Protein AF-A0A2N4TXX7-F1 (afdb_monomer)

Mean predicted aligned error: 4.97 Å

Sequence (200 aa):
MTNAKRTVKAETIQANIVKALQARIDAAPNANQADNLTRERQCFEGSSALAMIEKCKALEVDFQALARKFEIADKSNADFVAVYALQKIRKALFALALNSRASFDKYSNSIIQNLCDLQDLNTKHTRMSICNAIEFDELEQVRTIKRYHNCSESTASTQSSSTRMMLNYLNICAVAKGRKNDVMTFADTLAAKQVQTMFA

Solvent-accessible surface area (backbone atoms only — not comparable to full-atom values): 10498 Å² total; per-residue (Å²): 134,60,71,70,68,51,51,59,56,27,52,54,52,39,51,46,38,39,50,18,30,47,56,22,34,76,58,38,94,44,67,75,56,25,52,54,41,47,56,53,32,55,57,46,71,37,74,69,32,43,57,25,47,54,46,31,47,78,32,68,47,61,60,68,62,48,20,60,29,48,32,48,63,54,80,86,44,92,63,40,58,55,69,68,20,47,56,46,37,54,32,41,44,47,13,62,42,66,73,34,58,84,47,34,55,68,64,50,44,18,35,50,45,39,33,65,77,60,56,48,39,35,63,64,52,39,26,38,14,27,14,78,88,54,76,76,52,78,74,45,58,74,54,75,74,55,66,75,37,76,48,54,69,72,55,18,52,55,51,34,53,25,41,51,50,26,34,42,77,56,47,24,27,43,69,48,82,91,47,93,57,53,36,35,30,71,31,101,34,61,42,18,54,51,52,48,63,62,70,109

Secondary structure (DSSP, 8-state):
--HHHHHHHHHHHHHHHHHHHHHHHHT-SSHHHHHHHHHHHHHHHSHHHHHHHHHHHHTT--HHHHHHHHH---TTSTT---HHHHHHHHHHHHHHHHT-GGGS-HHHHHHHHHHHHHSEE-HHHHHHTT-TTSPPPHHHHHTT---S----HHHHHHHHHHHHHHHHHTTSEEE-TTSTT--EEE-SSHHHHHHHHHH-

Radius of gyration: 17.31 Å; Cα contacts (8 Å, |Δi|>4): 286; chains: 1; bounding box: 42×37×46 Å

Structure (mmCIF, N/CA/C/O backbone):
data_AF-A0A2N4TXX7-F1
#
_entry.id   AF-A0A2N4TXX7-F1
#
loop_
_atom_site.group_PDB
_atom_site.id
_atom_site.type_symbol
_atom_site.label_atom_id
_atom_site.label_alt_id
_atom_site.label_comp_id
_atom_site.label_asym_id
_atom_site.label_entity_id
_atom_site.label_seq_id
_atom_site.pdbx_PDB_ins_code
_atom_site.Cartn_x
_atom_site.Cartn_y
_atom_site.Cartn_z
_atom_site.occupancy
_atom_site.B_iso_or_equiv
_atom_site.auth_seq_id
_atom_site.auth_comp_id
_atom_site.auth_asym_id
_atom_site.auth_atom_id
_atom_site.pdbx_PDB_model_num
ATOM 1 N N . MET A 1 1 ? -23.702 -6.234 18.176 1.00 51.84 1 MET A N 1
ATOM 2 C CA . MET A 1 1 ? -22.730 -5.258 18.734 1.00 51.84 1 MET A CA 1
ATOM 3 C C . MET A 1 1 ? -23.224 -3.854 18.417 1.00 51.84 1 MET A C 1
ATOM 5 O O . MET A 1 1 ? -23.510 -3.599 17.258 1.00 51.84 1 MET A O 1
ATOM 9 N N . THR A 1 2 ? -23.372 -2.983 19.417 1.00 55.75 2 THR A N 1
ATOM 10 C CA . THR A 1 2 ? -23.877 -1.605 19.262 1.00 55.75 2 THR A CA 1
ATOM 11 C C . THR A 1 2 ? -22.883 -0.701 18.523 1.00 55.75 2 THR A C 1
ATOM 13 O O . THR A 1 2 ? -21.673 -0.913 18.619 1.00 55.75 2 THR A O 1
ATOM 16 N N . ASN A 1 3 ? -23.391 0.313 17.809 1.00 62.44 3 ASN A N 1
ATOM 17 C CA . ASN A 1 3 ? -22.594 1.236 16.986 1.00 62.44 3 ASN A CA 1
ATOM 18 C C . ASN A 1 3 ? -21.475 1.918 17.803 1.00 62.44 3 ASN A C 1
ATOM 20 O O . ASN A 1 3 ? -20.315 1.895 17.409 1.00 62.44 3 ASN A O 1
ATOM 24 N N . ALA A 1 4 ? -21.785 2.343 19.034 1.00 61.28 4 ALA A N 1
ATOM 25 C CA . ALA A 1 4 ? -20.823 2.948 19.960 1.00 61.28 4 ALA A CA 1
ATOM 26 C C . ALA A 1 4 ? -19.605 2.053 20.283 1.00 61.28 4 ALA A C 1
ATOM 28 O O . ALA A 1 4 ? -18.480 2.535 20.357 1.00 61.28 4 ALA A O 1
ATOM 29 N N . LYS A 1 5 ? -19.784 0.728 20.422 1.00 63.31 5 LYS A N 1
ATOM 30 C CA . LYS A 1 5 ? -18.662 -0.195 20.692 1.00 63.31 5 LYS A CA 1
ATOM 31 C C . LYS A 1 5 ? -17.757 -0.405 19.471 1.00 63.31 5 LYS A C 1
ATOM 33 O O . LYS A 1 5 ? -16.613 -0.825 19.643 1.00 63.31 5 LYS A O 1
ATOM 38 N N . ARG A 1 6 ? -18.257 -0.179 18.248 1.00 64.88 6 ARG A N 1
ATOM 39 C CA . ARG A 1 6 ? -17.448 -0.248 17.018 1.00 64.88 6 ARG A CA 1
ATOM 40 C C . ARG A 1 6 ? -16.569 0.993 16.884 1.00 64.88 6 ARG A C 1
ATOM 42 O O . ARG A 1 6 ? -15.363 0.827 16.706 1.00 64.88 6 ARG A O 1
ATOM 49 N N . THR A 1 7 ? -17.146 2.169 17.117 1.00 68.31 7 THR A N 1
ATOM 50 C CA . THR A 1 7 ? -16.456 3.465 17.061 1.00 68.31 7 THR A CA 1
ATOM 51 C C . THR A 1 7 ? -15.304 3.549 18.066 1.00 68.31 7 THR A C 1
ATOM 53 O O . THR A 1 7 ? -14.171 3.790 17.660 1.00 68.31 7 THR A O 1
ATOM 56 N N . VAL A 1 8 ? -15.522 3.162 19.332 1.00 70.81 8 VAL A N 1
ATOM 57 C CA . VAL A 1 8 ? -14.461 3.141 20.369 1.00 70.81 8 VAL A CA 1
ATOM 58 C C . VAL A 1 8 ? -13.263 2.262 19.968 1.00 70.81 8 VAL A C 1
ATOM 60 O O . VAL A 1 8 ? -12.103 2.575 20.246 1.00 70.81 8 VAL A O 1
ATOM 63 N N . LYS A 1 9 ? -13.509 1.150 19.259 1.00 84.88 9 LYS A N 1
ATOM 64 C CA . LYS A 1 9 ? -12.431 0.281 18.759 1.00 84.88 9 LYS A CA 1
ATOM 65 C C . LYS A 1 9 ? -11.686 0.878 17.562 1.00 84.88 9 LYS A C 1
ATOM 67 O O . LYS A 1 9 ? -10.539 0.494 17.345 1.00 84.88 9 LYS A O 1
ATOM 72 N N . ALA A 1 10 ? -12.324 1.712 16.744 1.00 89.81 10 ALA A N 1
ATOM 73 C CA . ALA A 1 10 ? -11.676 2.389 15.622 1.00 89.81 10 ALA A CA 1
ATOM 74 C C . ALA A 1 10 ? -10.820 3.563 16.111 1.00 89.81 10 ALA A C 1
ATOM 76 O O . ALA A 1 10 ? -9.669 3.669 15.702 1.00 89.81 10 ALA A O 1
ATOM 77 N N . GLU A 1 11 ? -11.328 4.344 17.065 1.00 93.94 11 GLU A N 1
ATOM 78 C CA . GLU A 1 11 ? -10.599 5.426 17.742 1.00 93.94 11 GLU A CA 1
ATOM 79 C C . GLU A 1 11 ? -9.333 4.913 18.431 1.00 93.94 11 GLU A C 1
ATOM 81 O O . GL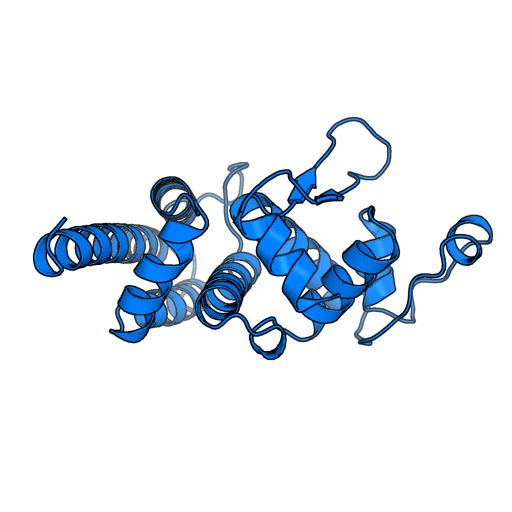U A 1 11 ? -8.258 5.478 18.261 1.00 93.94 11 GLU A O 1
ATOM 86 N N . THR A 1 12 ? -9.420 3.774 19.129 1.00 95.31 12 THR A N 1
ATOM 87 C CA . THR A 1 12 ? -8.241 3.149 19.757 1.00 95.31 12 THR A CA 1
ATOM 88 C C . THR A 1 12 ? -7.176 2.768 18.719 1.00 95.31 12 THR A C 1
ATOM 90 O O . THR A 1 12 ? -5.983 2.971 18.930 1.00 95.31 12 THR A O 1
ATOM 93 N N . ILE A 1 13 ? -7.589 2.216 17.573 1.00 96.06 13 ILE A N 1
ATOM 94 C CA . ILE A 1 13 ? -6.663 1.854 16.490 1.00 96.06 13 ILE A CA 1
ATOM 95 C C . ILE A 1 13 ? -6.040 3.104 15.868 1.00 96.06 13 ILE A C 1
ATOM 97 O O . ILE A 1 13 ? -4.832 3.135 15.641 1.00 96.06 13 ILE A O 1
ATOM 101 N N . GLN A 1 14 ? -6.853 4.127 15.614 1.00 97.19 14 GLN A N 1
ATOM 102 C CA . GLN A 1 14 ? -6.399 5.406 15.088 1.00 97.19 14 GLN A CA 1
ATOM 103 C C . GLN A 1 14 ? -5.343 6.023 16.010 1.00 97.19 14 GLN A C 1
ATOM 105 O O . GLN A 1 14 ? -4.254 6.354 15.548 1.00 97.19 14 GLN A O 1
ATOM 110 N N . ALA A 1 15 ? -5.621 6.086 17.314 1.00 97.25 15 ALA A N 1
ATOM 111 C CA . ALA A 1 15 ? -4.697 6.605 18.316 1.00 97.25 15 ALA A CA 1
ATOM 112 C C . ALA A 1 15 ? -3.361 5.843 18.326 1.00 97.25 15 ALA A C 1
ATOM 114 O O . ALA A 1 15 ? -2.304 6.468 18.388 1.00 97.25 15 ALA A O 1
ATOM 115 N N . ASN A 1 16 ? -3.383 4.511 18.189 1.00 97.75 16 ASN A N 1
ATOM 116 C CA . ASN A 1 16 ? -2.157 3.709 18.107 1.00 97.75 16 ASN A CA 1
ATOM 117 C C . ASN A 1 16 ? -1.326 4.039 16.859 1.00 97.75 16 ASN A C 1
ATOM 119 O O . ASN A 1 16 ? -0.107 4.164 16.955 1.00 97.75 16 ASN A O 1
ATOM 123 N N . ILE A 1 17 ? -1.966 4.201 15.697 1.00 98.12 17 ILE A N 1
ATOM 124 C CA . ILE A 1 17 ? -1.281 4.577 14.449 1.00 98.12 17 ILE A CA 1
ATOM 125 C C . ILE A 1 17 ? -0.680 5.979 14.571 1.00 98.12 17 ILE A C 1
ATOM 127 O O . ILE A 1 17 ? 0.481 6.184 14.224 1.00 98.12 17 ILE A O 1
ATOM 131 N N . VAL A 1 18 ? -1.451 6.935 15.090 1.00 98.31 18 VAL A N 1
ATOM 132 C CA . VAL A 1 18 ? -1.005 8.319 15.290 1.00 98.31 18 VAL A CA 1
ATOM 133 C C . VAL A 1 18 ? 0.181 8.370 16.251 1.00 98.31 18 VAL A C 1
ATOM 135 O O . VAL A 1 18 ? 1.179 9.022 15.946 1.00 98.31 18 VAL A O 1
ATOM 138 N N . LYS A 1 19 ? 0.122 7.623 17.360 1.00 98.44 19 LYS A N 1
ATOM 139 C CA . LYS A 1 19 ? 1.223 7.503 18.322 1.00 98.44 19 LYS A CA 1
ATOM 140 C C . LYS A 1 19 ? 2.478 6.896 17.691 1.00 98.44 19 LYS A C 1
ATOM 142 O O . LYS A 1 19 ? 3.562 7.440 17.876 1.00 98.44 19 LYS A O 1
ATOM 147 N N . ALA A 1 20 ? 2.338 5.811 16.930 1.00 98.44 20 ALA A N 1
ATOM 148 C CA . ALA A 1 20 ? 3.457 5.176 16.233 1.00 98.44 20 ALA A CA 1
ATOM 149 C C . ALA A 1 20 ? 4.134 6.134 15.240 1.00 98.44 20 ALA A C 1
ATOM 151 O O . ALA A 1 20 ? 5.358 6.249 15.207 1.00 98.44 20 ALA A O 1
ATOM 152 N N . LEU A 1 21 ? 3.337 6.870 14.458 1.00 98.38 21 LEU A N 1
ATOM 153 C CA . LEU A 1 21 ? 3.856 7.874 13.532 1.00 98.38 21 LEU A CA 1
ATOM 154 C C . LEU A 1 21 ? 4.536 9.029 14.269 1.00 98.38 21 LEU A C 1
ATOM 156 O O . LEU A 1 21 ? 5.574 9.487 13.803 1.00 98.38 21 LEU A O 1
ATOM 160 N N . GLN A 1 22 ? 4.002 9.469 15.413 1.00 98.50 22 GLN A N 1
ATOM 161 C CA . GLN A 1 22 ? 4.637 10.501 16.234 1.00 98.50 22 GLN A CA 1
ATOM 162 C C . GLN A 1 22 ? 6.006 10.051 16.751 1.00 98.50 22 GLN A C 1
ATOM 164 O O . GLN A 1 22 ? 6.982 10.760 16.537 1.00 98.50 22 GLN A O 1
ATOM 169 N N . ALA A 1 23 ? 6.110 8.845 17.313 1.00 98.25 23 ALA A N 1
ATOM 170 C CA . ALA A 1 23 ? 7.393 8.299 17.761 1.00 98.25 23 ALA A CA 1
ATOM 171 C C . ALA A 1 23 ? 8.430 8.254 16.622 1.00 98.25 23 ALA A C 1
ATOM 173 O O . ALA A 1 23 ? 9.606 8.564 16.813 1.00 98.25 23 ALA A O 1
ATOM 174 N N . ARG A 1 24 ? 7.988 7.934 15.399 1.00 97.62 24 ARG A N 1
ATOM 175 C CA . ARG A 1 24 ? 8.861 7.939 14.224 1.00 97.62 24 ARG A CA 1
ATOM 176 C C . ARG A 1 24 ? 9.221 9.341 13.720 1.00 97.62 24 ARG A C 1
ATOM 178 O O . ARG A 1 24 ? 10.306 9.511 13.168 1.00 97.62 24 ARG A O 1
ATOM 185 N N . ILE A 1 25 ? 8.335 10.326 13.881 1.00 98.25 25 ILE A N 1
ATOM 186 C CA . ILE A 1 25 ? 8.624 11.745 13.616 1.00 98.25 25 ILE A CA 1
ATOM 187 C C . ILE A 1 25 ? 9.703 12.237 14.581 1.00 98.25 25 ILE A C 1
ATOM 189 O O . ILE A 1 25 ? 10.674 12.841 14.134 1.00 98.25 25 ILE A O 1
ATOM 193 N N . ASP A 1 26 ? 9.569 11.923 15.870 1.00 97.81 26 ASP A N 1
ATOM 194 C CA . ASP A 1 26 ? 10.516 12.335 16.913 1.00 97.81 26 ASP A CA 1
ATOM 195 C C . ASP A 1 26 ? 11.916 11.741 16.676 1.00 97.81 26 ASP A C 1
ATOM 197 O O . ASP A 1 26 ? 12.930 12.377 16.956 1.00 97.81 26 ASP A O 1
ATOM 201 N N . ALA A 1 27 ? 11.978 10.540 16.093 1.00 97.19 27 ALA A N 1
ATOM 202 C CA . ALA A 1 27 ? 13.214 9.859 15.709 1.00 97.19 27 ALA A CA 1
ATOM 203 C C . ALA A 1 27 ? 13.701 10.181 14.277 1.00 97.19 27 ALA A C 1
ATOM 205 O O . ALA A 1 27 ? 14.633 9.537 13.782 1.00 97.19 27 ALA A O 1
ATOM 206 N N . ALA A 1 28 ? 13.074 11.123 13.563 1.00 95.81 28 ALA A N 1
ATOM 207 C CA . ALA A 1 28 ? 13.409 11.390 12.169 1.00 95.81 28 ALA A CA 1
ATOM 208 C C . ALA A 1 28 ? 14.815 12.015 12.024 1.00 95.81 28 ALA A C 1
ATOM 210 O O . ALA A 1 28 ? 15.139 12.994 12.693 1.00 95.81 28 ALA A O 1
ATOM 211 N N . PRO A 1 29 ? 15.650 11.537 11.082 1.00 93.38 29 PRO A N 1
ATOM 212 C CA . PRO A 1 29 ? 17.037 11.992 10.946 1.00 93.38 29 PRO A CA 1
ATOM 213 C C . PRO A 1 29 ? 17.182 13.382 10.305 1.00 93.38 29 PRO A C 1
ATOM 215 O O . PRO A 1 29 ? 18.290 13.903 10.222 1.00 93.38 29 PRO A O 1
ATOM 218 N N . ASN A 1 30 ? 16.107 13.951 9.751 1.00 94.62 30 ASN A N 1
ATOM 219 C CA . ASN A 1 30 ? 16.091 15.295 9.170 1.00 94.62 30 ASN A CA 1
ATOM 220 C C . ASN A 1 30 ? 14.661 15.835 9.032 1.00 94.62 30 ASN A C 1
ATOM 222 O O . ASN A 1 30 ? 13.698 15.065 8.972 1.00 94.62 30 ASN A O 1
ATOM 226 N N . ALA A 1 31 ? 14.554 17.160 8.891 1.00 95.25 31 ALA A N 1
ATOM 227 C CA . ALA A 1 31 ? 13.287 17.879 8.751 1.00 95.25 31 ALA A CA 1
ATOM 228 C C . ALA A 1 31 ? 12.435 17.363 7.581 1.00 95.25 31 ALA A C 1
ATOM 230 O O . ALA A 1 31 ? 11.249 17.115 7.747 1.00 95.25 31 ALA A O 1
ATOM 231 N N . ASN A 1 32 ? 13.041 17.072 6.424 1.00 94.12 32 ASN A N 1
ATOM 232 C CA . ASN A 1 32 ? 12.296 16.564 5.267 1.00 94.12 32 ASN A CA 1
ATOM 233 C C . ASN A 1 32 ? 11.584 15.230 5.555 1.00 94.12 32 ASN A C 1
ATOM 235 O O . ASN A 1 32 ? 10.480 14.991 5.060 1.00 94.12 32 ASN A O 1
ATOM 239 N N . GLN A 1 33 ? 12.206 14.329 6.320 1.00 93.12 33 GLN A N 1
ATOM 240 C CA . GLN A 1 33 ? 11.552 13.088 6.742 1.00 93.12 33 GLN A CA 1
ATOM 241 C C . GLN A 1 33 ? 10.480 13.352 7.800 1.00 93.12 33 GLN A C 1
ATOM 243 O O . GLN A 1 33 ? 9.382 12.812 7.663 1.00 93.12 33 GLN A O 1
ATOM 248 N N . ALA A 1 34 ? 10.760 14.211 8.784 1.00 96.69 34 ALA A N 1
ATOM 249 C CA . ALA A 1 34 ? 9.789 14.612 9.802 1.00 96.69 34 ALA A CA 1
ATOM 250 C C . ALA A 1 34 ? 8.525 15.234 9.177 1.00 96.69 34 ALA A C 1
ATOM 252 O O . ALA A 1 34 ? 7.413 14.833 9.514 1.00 96.69 34 ALA A O 1
ATOM 253 N N . ASP A 1 35 ? 8.673 16.125 8.195 1.00 97.56 35 ASP A N 1
ATOM 254 C CA . ASP A 1 35 ? 7.566 16.790 7.498 1.00 97.56 35 ASP A CA 1
ATOM 255 C C . ASP A 1 35 ? 6.702 15.804 6.710 1.00 97.56 35 ASP A C 1
ATOM 257 O O . ASP A 1 35 ? 5.471 15.870 6.725 1.00 97.56 35 ASP A O 1
ATOM 261 N N . ASN A 1 36 ? 7.340 14.862 6.008 1.00 95.75 36 ASN A N 1
ATOM 262 C CA . ASN A 1 36 ? 6.619 13.826 5.275 1.00 95.75 36 ASN A CA 1
ATOM 263 C C . ASN A 1 36 ? 5.832 12.911 6.216 1.00 95.75 36 ASN A C 1
ATOM 265 O O . ASN A 1 36 ? 4.673 12.612 5.940 1.00 95.75 36 ASN A O 1
ATOM 269 N N . LEU A 1 37 ? 6.445 12.480 7.319 1.00 97.56 37 LEU A N 1
ATOM 270 C CA . LEU A 1 37 ? 5.781 11.652 8.322 1.00 97.56 37 LEU A CA 1
ATOM 271 C C . LEU A 1 37 ? 4.658 12.423 9.030 1.00 97.56 37 LEU A C 1
ATOM 273 O O . LEU A 1 37 ? 3.594 11.858 9.266 1.00 97.56 37 LEU A O 1
ATOM 277 N N . THR A 1 38 ? 4.845 13.721 9.282 1.00 98.00 38 THR A N 1
ATOM 278 C CA . THR A 1 38 ? 3.825 14.602 9.872 1.00 98.00 38 THR A CA 1
ATOM 279 C C . THR A 1 38 ? 2.590 14.703 8.985 1.00 98.00 38 THR A C 1
ATOM 281 O O . THR A 1 38 ? 1.477 14.525 9.478 1.00 98.00 38 THR A O 1
ATOM 284 N N . ARG A 1 39 ? 2.763 14.899 7.670 1.00 96.56 39 ARG A N 1
ATOM 285 C CA . ARG A 1 39 ? 1.641 14.892 6.713 1.00 96.56 39 ARG A CA 1
ATOM 286 C C . ARG A 1 39 ? 0.872 13.575 6.737 1.00 96.56 39 ARG A C 1
ATOM 288 O O . ARG A 1 39 ? -0.355 13.564 6.666 1.00 96.56 39 ARG A O 1
ATOM 295 N N . GLU A 1 40 ? 1.585 12.461 6.841 1.00 96.19 40 GLU A N 1
ATOM 296 C CA . GLU A 1 40 ? 0.957 11.145 6.900 1.00 96.19 40 GLU A CA 1
ATOM 297 C C . GLU A 1 40 ? 0.223 10.930 8.230 1.00 96.19 40 GLU A C 1
ATOM 299 O O . GLU A 1 40 ? -0.922 10.483 8.206 1.00 96.19 40 GLU A O 1
ATOM 304 N N . ARG A 1 41 ? 0.800 11.344 9.368 1.00 97.94 41 ARG A N 1
ATOM 305 C CA . ARG A 1 41 ? 0.124 11.343 10.678 1.00 97.94 41 ARG A CA 1
ATOM 306 C C . ARG A 1 41 ? -1.183 12.130 10.637 1.00 97.94 41 ARG A C 1
ATOM 308 O O . ARG A 1 41 ? -2.218 11.582 11.000 1.00 97.94 41 ARG A O 1
ATOM 315 N N . GLN A 1 42 ? -1.157 13.355 10.113 1.00 97.06 42 GLN A N 1
ATOM 316 C CA . GLN A 1 42 ? -2.345 14.210 9.990 1.00 97.06 42 GLN A CA 1
ATOM 317 C C . GLN A 1 42 ? -3.457 13.551 9.162 1.00 97.06 42 GLN A C 1
ATOM 319 O O . GLN A 1 42 ? -4.637 13.667 9.490 1.00 97.06 42 GLN A O 1
ATOM 324 N N . CYS A 1 43 ? -3.101 12.800 8.114 1.00 95.50 43 CYS A N 1
ATOM 325 C CA . CYS A 1 43 ? -4.091 12.051 7.344 1.00 95.50 43 CYS A CA 1
ATOM 326 C C . CYS A 1 43 ? -4.770 10.942 8.164 1.00 95.50 43 CYS A C 1
ATOM 328 O O . CYS A 1 43 ? -5.923 10.620 7.886 1.00 95.50 43 CYS A O 1
ATOM 330 N N . PHE A 1 44 ? -4.070 10.347 9.135 1.00 96.38 44 PHE A N 1
ATOM 331 C CA . PHE A 1 44 ? -4.632 9.341 10.038 1.00 96.38 44 PHE A CA 1
ATOM 332 C C . PHE A 1 44 ? -5.384 9.946 11.229 1.00 96.38 44 PHE A C 1
ATOM 334 O O . PHE A 1 44 ? -6.177 9.233 11.826 1.00 96.38 44 PHE A O 1
ATOM 341 N N . GLU A 1 45 ? -5.205 11.227 11.560 1.00 94.75 45 GLU A N 1
ATOM 342 C CA . GLU A 1 45 ? -5.930 11.910 12.651 1.00 94.75 45 GLU A CA 1
ATOM 343 C C . GLU A 1 45 ? -7.364 12.313 12.270 1.00 94.75 45 GLU A C 1
ATOM 345 O O . GLU A 1 45 ? -8.236 12.417 13.131 1.00 94.75 45 GLU A O 1
ATOM 350 N N . GLY A 1 46 ? -7.638 12.512 10.979 1.00 90.25 46 GLY A N 1
ATOM 351 C CA . GLY A 1 46 ? -8.943 12.973 10.502 1.00 90.25 46 GLY A CA 1
ATOM 352 C C . GLY A 1 46 ? -10.082 11.955 10.663 1.00 90.25 46 GLY A C 1
ATOM 353 O O . GLY A 1 46 ? -9.877 10.742 10.667 1.00 90.25 46 GLY A O 1
ATOM 354 N N . SER A 1 47 ? -11.326 12.443 10.694 1.00 90.06 47 SER A N 1
ATOM 355 C CA . SER A 1 47 ? -12.540 11.608 10.778 1.00 90.06 47 SER A CA 1
ATOM 356 C C . SER A 1 47 ? -12.700 10.630 9.605 1.00 90.06 47 SER A C 1
ATOM 358 O O . SER A 1 47 ? -13.254 9.541 9.764 1.00 90.06 47 SER A O 1
ATOM 360 N N . SER A 1 48 ? -12.165 10.968 8.430 1.00 92.31 48 SER A N 1
ATOM 361 C CA . SER A 1 48 ? -12.131 10.071 7.270 1.00 92.31 48 SER A CA 1
ATOM 362 C C . SER A 1 48 ? -11.282 8.818 7.519 1.00 92.31 48 SER A C 1
ATOM 364 O O . SER A 1 48 ? -11.609 7.747 7.001 1.00 92.31 48 SER A O 1
ATOM 366 N N . ALA A 1 49 ? -10.236 8.914 8.347 1.00 94.44 49 ALA A N 1
ATOM 367 C CA . ALA A 1 49 ? -9.412 7.774 8.722 1.00 94.44 49 ALA A CA 1
ATOM 368 C C . ALA A 1 49 ? -10.160 6.805 9.645 1.00 94.44 49 ALA A C 1
ATOM 370 O O . ALA A 1 49 ? -9.997 5.597 9.492 1.00 94.44 49 ALA A O 1
ATOM 371 N N . LEU A 1 50 ? -11.029 7.294 10.539 1.00 94.56 50 LEU A N 1
ATOM 372 C CA . LEU A 1 50 ? -11.884 6.428 11.363 1.00 94.56 50 LEU A CA 1
ATOM 373 C C . LEU A 1 50 ? -12.790 5.554 10.492 1.00 94.56 50 LEU A C 1
ATOM 375 O O . LEU A 1 50 ? -12.783 4.331 10.628 1.00 94.56 50 LEU A O 1
ATOM 379 N N . ALA A 1 51 ? -13.497 6.167 9.538 1.00 93.56 51 ALA A N 1
ATOM 380 C CA . ALA A 1 51 ? -14.353 5.439 8.604 1.00 93.56 51 ALA A CA 1
ATOM 381 C C . ALA A 1 51 ? -13.553 4.432 7.755 1.00 93.56 51 ALA A C 1
ATOM 383 O O . ALA A 1 51 ? -13.997 3.305 7.527 1.00 93.56 51 ALA A O 1
ATOM 384 N N . MET A 1 52 ? -12.351 4.814 7.313 1.00 96.62 52 MET A N 1
ATOM 385 C CA . MET A 1 52 ? -11.442 3.923 6.591 1.00 96.62 52 MET A CA 1
ATOM 386 C C . MET A 1 52 ? -11.007 2.728 7.455 1.00 96.62 52 MET A C 1
ATOM 388 O O . MET A 1 52 ? -11.065 1.592 6.987 1.00 96.62 52 ME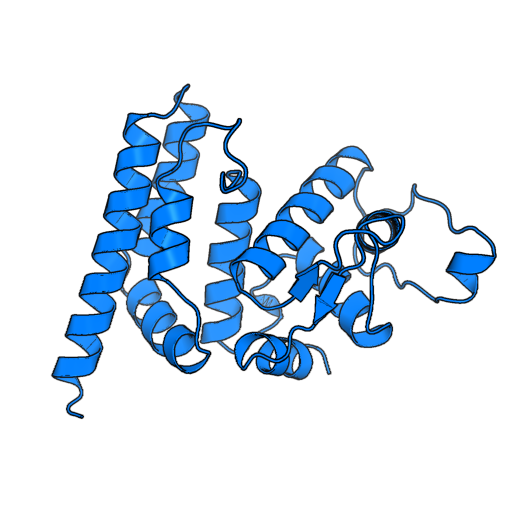T A O 1
ATOM 392 N N . ILE A 1 53 ? -10.618 2.955 8.713 1.00 96.88 53 ILE A N 1
ATOM 393 C CA . ILE A 1 53 ? -10.233 1.895 9.657 1.00 96.88 53 ILE A CA 1
ATOM 394 C C . ILE A 1 53 ? -11.392 0.920 9.860 1.00 96.88 53 ILE A C 1
ATOM 396 O O . ILE A 1 53 ? -11.194 -0.290 9.772 1.00 96.88 53 ILE A O 1
ATOM 400 N N . GLU A 1 54 ? -12.606 1.416 10.100 1.00 93.62 54 GLU A N 1
ATOM 401 C CA . GLU A 1 54 ? -13.778 0.561 10.309 1.00 93.62 54 GLU A CA 1
ATOM 402 C C . GLU A 1 54 ? -14.045 -0.362 9.121 1.00 93.62 54 GLU A C 1
ATOM 404 O O . GLU A 1 54 ? -14.237 -1.567 9.308 1.00 93.62 54 GLU A O 1
ATOM 409 N N . LYS A 1 55 ? -14.004 0.180 7.902 1.00 95.25 55 LYS A N 1
ATOM 410 C CA . LYS A 1 55 ? -14.235 -0.602 6.685 1.00 95.25 55 LYS A CA 1
ATOM 411 C C . LYS A 1 55 ? -13.119 -1.606 6.418 1.00 95.25 55 LYS A C 1
ATOM 413 O O . LYS A 1 55 ? -13.396 -2.771 6.157 1.00 95.25 55 LYS A O 1
ATOM 418 N N . CYS A 1 56 ? -11.863 -1.196 6.548 1.00 96.81 56 CYS A N 1
ATOM 419 C CA . CYS A 1 56 ? -10.722 -2.080 6.315 1.00 96.81 56 CYS A CA 1
ATOM 420 C C . CYS A 1 56 ? -10.590 -3.183 7.376 1.00 96.81 56 CYS A C 1
ATOM 422 O O . CYS A 1 56 ? -10.072 -4.254 7.076 1.00 96.81 56 CYS A O 1
ATOM 424 N N . LYS A 1 57 ? -11.111 -2.991 8.595 1.00 94.56 57 LYS A N 1
ATOM 425 C CA . LYS A 1 57 ? -11.200 -4.077 9.586 1.00 94.56 57 LYS A CA 1
ATOM 426 C C . LYS A 1 57 ? -12.140 -5.195 9.153 1.00 94.56 57 LYS A C 1
ATOM 428 O O . LYS A 1 57 ? -11.884 -6.344 9.489 1.00 94.56 57 LYS A O 1
ATOM 433 N N . ALA A 1 58 ? -13.210 -4.876 8.423 1.00 93.31 58 ALA A N 1
ATOM 434 C CA . ALA A 1 58 ? -14.090 -5.893 7.846 1.00 93.31 58 ALA A CA 1
ATOM 435 C C . ALA A 1 58 ? -13.393 -6.707 6.738 1.00 93.31 58 ALA A C 1
ATOM 437 O O . ALA A 1 58 ? -13.845 -7.797 6.413 1.00 93.31 58 ALA A O 1
ATOM 438 N N . LEU A 1 59 ? -12.278 -6.193 6.206 1.00 95.75 59 LEU A N 1
ATOM 439 C CA . LEU A 1 59 ? -11.387 -6.872 5.262 1.00 95.75 59 LEU A CA 1
ATOM 440 C C . LEU A 1 59 ? -10.177 -7.523 5.957 1.00 95.75 59 LEU A C 1
ATOM 442 O O . LEU A 1 59 ? -9.201 -7.855 5.291 1.00 95.75 59 LEU A O 1
ATOM 446 N N . GLU A 1 60 ? -10.228 -7.668 7.287 1.00 94.94 60 GLU A N 1
ATOM 447 C CA . GLU A 1 60 ? -9.194 -8.313 8.111 1.00 94.94 60 GLU A CA 1
ATOM 448 C C . GLU A 1 60 ? -7.807 -7.650 8.040 1.00 94.94 60 GLU A C 1
ATOM 450 O O . GLU A 1 60 ? -6.786 -8.277 8.317 1.00 94.94 60 GLU A O 1
ATOM 455 N N . VAL A 1 61 ? -7.749 -6.352 7.727 1.00 96.44 61 VAL A N 1
ATOM 456 C CA . VAL A 1 61 ? -6.491 -5.596 7.785 1.00 96.44 61 VAL A CA 1
ATOM 457 C C . VAL A 1 61 ? -5.986 -5.513 9.233 1.00 96.44 61 VAL A C 1
ATOM 459 O O . VAL A 1 61 ? -6.657 -4.953 10.109 1.00 96.44 61 VAL A O 1
ATOM 462 N N . ASP A 1 62 ? -4.768 -6.008 9.480 1.00 95.62 62 ASP A N 1
ATOM 463 C CA . ASP A 1 62 ? -4.113 -5.943 10.792 1.00 95.62 62 ASP A CA 1
ATOM 464 C C . ASP A 1 62 ? -3.473 -4.568 11.041 1.00 95.62 62 ASP A C 1
ATOM 466 O O . ASP A 1 62 ? -2.276 -4.329 10.850 1.00 95.62 62 ASP A O 1
ATOM 470 N N . PHE A 1 63 ? -4.294 -3.639 11.521 1.00 96.56 63 PHE A N 1
ATOM 471 C CA . PHE A 1 63 ? -3.839 -2.302 11.886 1.00 96.56 63 PHE A CA 1
ATOM 472 C C . PHE A 1 63 ? -2.863 -2.265 13.068 1.00 96.56 63 PHE A C 1
ATOM 474 O O . PHE A 1 63 ? -2.089 -1.314 13.173 1.00 96.56 63 PHE A O 1
ATOM 481 N N . GLN A 1 64 ? -2.870 -3.266 13.955 1.00 94.94 64 GLN A N 1
ATOM 482 C CA . GLN A 1 64 ? -1.918 -3.301 15.069 1.00 94.94 64 GLN A CA 1
ATOM 483 C C . GLN A 1 64 ? -0.525 -3.673 14.560 1.00 94.94 64 GLN A C 1
ATOM 485 O O . GLN A 1 64 ? 0.460 -3.066 14.980 1.00 94.94 64 GLN A O 1
ATOM 490 N N . ALA A 1 65 ? -0.428 -4.618 13.620 1.00 95.31 65 ALA A N 1
ATOM 491 C CA . ALA A 1 65 ? 0.823 -4.892 12.920 1.00 95.31 65 ALA A CA 1
ATOM 492 C C . ALA A 1 65 ? 1.320 -3.674 12.139 1.00 95.31 65 ALA A C 1
ATOM 494 O O . ALA A 1 65 ? 2.503 -3.351 12.232 1.00 95.31 65 ALA A O 1
ATOM 495 N N . LEU A 1 66 ? 0.436 -2.964 11.429 1.00 97.25 66 LEU A N 1
ATOM 496 C CA . LEU A 1 66 ? 0.819 -1.736 10.724 1.00 97.25 66 LEU A CA 1
ATOM 497 C C . LEU A 1 66 ? 1.360 -0.667 11.678 1.00 97.25 66 LEU A C 1
ATOM 499 O O . LEU A 1 66 ? 2.423 -0.118 11.405 1.00 97.25 66 LEU A O 1
ATOM 503 N N . ALA A 1 67 ? 0.689 -0.412 12.807 1.00 97.69 67 ALA A N 1
ATOM 504 C CA . ALA A 1 67 ? 1.154 0.559 13.798 1.00 97.69 67 ALA A CA 1
ATOM 505 C C . ALA A 1 67 ? 2.562 0.214 14.313 1.00 97.69 67 ALA A C 1
ATOM 507 O O . ALA A 1 67 ? 3.443 1.068 14.278 1.00 97.69 67 ALA A O 1
ATOM 508 N N . ARG A 1 68 ? 2.817 -1.055 14.675 1.00 97.69 68 ARG A N 1
ATOM 509 C CA . ARG A 1 68 ? 4.157 -1.508 15.098 1.00 97.69 68 ARG A CA 1
ATOM 510 C C . ARG A 1 68 ? 5.221 -1.249 14.031 1.00 97.69 68 ARG A C 1
ATOM 512 O O . ARG A 1 68 ? 6.309 -0.793 14.353 1.00 97.69 68 ARG A O 1
ATOM 519 N N . LYS A 1 69 ? 4.917 -1.510 12.756 1.00 97.25 69 LYS A N 1
ATOM 520 C CA . LYS A 1 69 ? 5.857 -1.261 11.649 1.00 97.25 69 LYS A CA 1
ATOM 521 C C . LYS A 1 69 ? 6.058 0.234 11.379 1.00 97.25 69 LYS A C 1
ATOM 523 O O . LYS A 1 69 ? 7.151 0.655 11.011 1.00 97.25 69 LYS A O 1
ATOM 528 N N . PHE A 1 70 ? 5.019 1.049 11.559 1.00 98.00 70 PHE A N 1
ATOM 529 C CA . PHE A 1 70 ? 5.085 2.499 11.368 1.00 98.00 70 PHE A CA 1
ATOM 530 C C . PHE A 1 70 ? 5.907 3.217 12.434 1.00 98.00 70 PHE A C 1
ATOM 532 O O . PHE A 1 70 ? 6.402 4.297 12.137 1.00 98.00 70 PHE A O 1
ATOM 539 N N . GLU A 1 71 ? 6.079 2.626 13.615 1.00 97.81 71 GLU A N 1
ATOM 540 C CA . GLU A 1 71 ? 6.918 3.151 14.699 1.00 97.81 71 GLU A CA 1
ATOM 541 C C . GLU A 1 71 ? 8.425 2.995 14.419 1.00 97.81 71 GLU A C 1
ATOM 543 O O . GLU A 1 71 ? 9.241 3.770 14.912 1.00 97.81 71 GLU A O 1
ATOM 548 N N . ILE A 1 72 ? 8.815 2.026 13.583 1.00 97.12 72 ILE A N 1
ATOM 549 C CA . ILE A 1 72 ? 10.221 1.685 13.332 1.00 97.12 72 ILE A CA 1
ATOM 550 C C . ILE A 1 72 ? 10.941 2.820 12.586 1.00 97.12 72 ILE A C 1
ATOM 552 O O . ILE A 1 72 ? 10.654 3.112 11.419 1.00 97.12 72 ILE A O 1
ATOM 556 N N . ALA A 1 73 ? 11.935 3.421 13.244 1.00 95.88 73 ALA A N 1
ATOM 557 C CA . ALA A 1 73 ? 12.795 4.459 12.671 1.00 95.88 73 ALA A CA 1
ATOM 558 C C . ALA A 1 73 ? 14.081 3.909 12.026 1.00 95.88 73 ALA A C 1
ATOM 560 O O . ALA A 1 73 ? 14.600 4.505 11.079 1.00 95.88 73 ALA A O 1
ATOM 561 N N . ASP A 1 74 ? 14.577 2.764 12.502 1.00 95.00 74 ASP A N 1
ATOM 562 C CA . ASP A 1 74 ? 15.798 2.146 11.988 1.00 95.00 74 ASP A CA 1
ATOM 563 C C . ASP A 1 74 ? 15.576 1.526 10.602 1.00 95.00 74 ASP A C 1
ATOM 565 O O . ASP A 1 74 ? 14.803 0.585 10.438 1.00 95.00 74 ASP A O 1
ATOM 569 N N . LYS A 1 75 ? 16.303 2.037 9.603 1.00 92.38 75 LYS A N 1
ATOM 570 C CA . LYS A 1 75 ? 16.248 1.567 8.213 1.00 92.38 75 LYS A CA 1
ATOM 571 C C . LYS A 1 75 ? 16.841 0.173 8.016 1.00 92.38 75 LYS A C 1
ATOM 573 O O . LYS A 1 75 ? 16.567 -0.437 6.987 1.00 92.38 75 LYS A O 1
ATOM 578 N N . SER A 1 76 ? 17.682 -0.292 8.939 1.00 92.75 76 SER A N 1
ATOM 579 C CA . SER A 1 76 ? 18.283 -1.627 8.873 1.00 92.75 76 SER A CA 1
ATOM 580 C C . SER A 1 76 ? 17.301 -2.728 9.286 1.00 92.75 76 SER A C 1
ATOM 582 O O . SER A 1 76 ? 17.480 -3.894 8.935 1.00 92.75 76 SER A O 1
ATOM 584 N N . ASN A 1 77 ? 16.225 -2.355 9.983 1.00 93.25 77 ASN A N 1
ATOM 585 C CA . ASN A 1 77 ? 15.194 -3.278 10.413 1.00 93.25 77 ASN A CA 1
ATOM 586 C C . ASN A 1 77 ? 14.383 -3.796 9.211 1.00 93.25 77 ASN A C 1
ATOM 588 O O . ASN A 1 77 ? 13.878 -3.018 8.402 1.00 93.25 77 ASN A O 1
ATOM 592 N N . ALA A 1 78 ? 14.208 -5.116 9.122 1.00 89.06 78 ALA A N 1
ATOM 593 C CA . ALA A 1 78 ? 13.486 -5.769 8.028 1.00 89.06 78 ALA A CA 1
ATOM 594 C C . ALA A 1 78 ? 12.011 -5.336 7.902 1.00 89.06 78 ALA A C 1
ATOM 596 O O . ALA A 1 78 ? 11.436 -5.429 6.820 1.00 89.06 78 ALA A O 1
ATOM 597 N N . ASP A 1 79 ? 11.415 -4.853 8.993 1.00 92.25 79 ASP A N 1
ATOM 598 C CA . ASP A 1 79 ? 10.038 -4.364 9.056 1.00 92.25 79 ASP A CA 1
ATOM 599 C C . ASP A 1 79 ? 9.914 -2.847 8.853 1.00 92.25 79 ASP A C 1
ATOM 601 O O . ASP A 1 79 ? 8.808 -2.299 8.895 1.00 92.25 79 ASP A O 1
ATOM 605 N N . PHE A 1 80 ? 11.027 -2.153 8.605 1.00 94.25 80 PHE A N 1
ATOM 606 C CA . PHE A 1 80 ? 11.019 -0.727 8.315 1.00 94.25 80 PHE A CA 1
ATOM 607 C C . PHE A 1 80 ? 10.124 -0.410 7.108 1.00 94.25 80 PHE A C 1
ATOM 609 O O . PHE A 1 80 ? 10.204 -1.028 6.042 1.00 94.25 80 PHE A O 1
ATOM 616 N N . VAL A 1 81 ? 9.274 0.610 7.248 1.00 94.94 81 VAL A N 1
ATOM 617 C CA . VAL A 1 81 ? 8.372 1.054 6.175 1.00 94.94 81 VAL A CA 1
ATOM 618 C C . VAL A 1 81 ? 8.878 2.358 5.585 1.00 94.94 81 VAL A C 1
ATOM 620 O O . VAL A 1 81 ? 8.645 3.413 6.165 1.00 94.94 81 VAL A O 1
ATOM 623 N N . ALA A 1 82 ? 9.534 2.348 4.426 1.00 93.06 82 ALA A N 1
ATOM 624 C CA . ALA A 1 82 ? 9.958 3.592 3.775 1.00 93.06 82 ALA A CA 1
ATOM 625 C C . ALA A 1 82 ? 8.778 4.566 3.549 1.00 93.06 82 ALA A C 1
ATOM 627 O O . ALA A 1 82 ? 7.653 4.138 3.293 1.00 93.06 82 ALA A O 1
ATOM 628 N N . VAL A 1 83 ? 9.034 5.880 3.590 1.00 93.06 83 VAL A N 1
ATOM 629 C CA . VAL A 1 83 ? 7.993 6.930 3.494 1.00 93.06 83 VAL A CA 1
ATOM 630 C C . VAL A 1 83 ? 7.084 6.749 2.270 1.00 93.06 83 VAL A C 1
ATOM 632 O O . VAL A 1 83 ? 5.866 6.830 2.392 1.00 93.06 83 VAL A O 1
ATOM 635 N N . TYR A 1 84 ? 7.646 6.427 1.101 1.00 92.62 84 TYR A N 1
ATOM 636 C CA . TYR A 1 84 ? 6.855 6.163 -0.109 1.00 92.62 84 TYR A CA 1
ATOM 637 C C . TYR A 1 84 ? 5.938 4.937 0.019 1.00 92.62 84 TYR A C 1
ATOM 639 O O . TYR A 1 84 ? 4.819 4.954 -0.492 1.00 92.62 84 TYR A O 1
ATOM 647 N N . ALA A 1 85 ? 6.382 3.879 0.707 1.00 95.31 85 ALA A N 1
ATOM 648 C CA . ALA A 1 85 ? 5.538 2.718 0.982 1.00 95.31 85 ALA A CA 1
ATOM 649 C C . ALA A 1 85 ? 4.412 3.085 1.959 1.00 95.31 85 ALA A C 1
ATOM 651 O O . ALA A 1 85 ? 3.270 2.700 1.736 1.00 95.31 85 ALA A O 1
ATOM 652 N N . LEU A 1 86 ? 4.700 3.901 2.978 1.00 96.69 86 LEU A N 1
ATOM 653 C CA . LEU A 1 86 ? 3.709 4.396 3.938 1.00 96.69 86 LEU A CA 1
ATOM 654 C C . LEU A 1 86 ? 2.593 5.195 3.244 1.00 96.69 86 LEU A C 1
ATOM 656 O O . LEU A 1 86 ? 1.414 4.887 3.419 1.00 96.69 86 LEU A O 1
ATOM 660 N N . GLN A 1 87 ? 2.964 6.130 2.363 1.00 95.75 87 GLN A N 1
ATOM 661 C CA . GLN A 1 87 ? 2.015 6.891 1.540 1.00 95.75 87 GLN A CA 1
ATOM 662 C C . GLN A 1 87 ? 1.117 5.980 0.694 1.00 95.75 87 GLN A C 1
ATOM 664 O O . GLN A 1 87 ? -0.089 6.209 0.578 1.00 95.75 87 GLN A O 1
ATOM 669 N N . LYS A 1 88 ? 1.699 4.936 0.090 1.00 97.06 88 LYS A N 1
ATOM 670 C CA . LYS A 1 88 ? 0.948 3.950 -0.694 1.00 97.06 88 LYS A CA 1
ATOM 671 C C . LYS A 1 88 ? 0.018 3.116 0.176 1.00 97.06 88 LYS A C 1
ATOM 673 O O . LYS A 1 88 ? -1.116 2.904 -0.234 1.00 97.06 88 LYS A O 1
ATOM 678 N N . ILE A 1 89 ? 0.456 2.687 1.361 1.00 97.75 89 ILE A N 1
ATOM 679 C CA . ILE A 1 89 ? -0.378 1.934 2.309 1.00 97.75 89 ILE A CA 1
ATOM 680 C C . ILE A 1 89 ? -1.606 2.754 2.675 1.00 97.75 89 ILE A C 1
ATOM 682 O O . ILE A 1 89 ? -2.721 2.267 2.531 1.00 97.75 89 ILE A O 1
ATOM 686 N N . ARG A 1 90 ? -1.430 4.024 3.053 1.00 96.38 90 ARG A N 1
ATOM 687 C CA . ARG A 1 90 ? -2.560 4.910 3.339 1.00 96.38 90 ARG A CA 1
ATOM 688 C C . ARG A 1 90 ? -3.516 5.016 2.147 1.00 96.38 90 ARG A C 1
ATOM 690 O O . ARG A 1 90 ? -4.716 4.826 2.314 1.00 96.38 90 ARG A O 1
ATOM 697 N N . LYS A 1 91 ? -3.010 5.298 0.941 1.00 96.31 91 LYS A N 1
ATOM 698 C CA . LYS A 1 91 ? -3.851 5.399 -0.269 1.00 96.31 91 LYS A CA 1
ATOM 699 C C . LYS A 1 91 ? -4.590 4.095 -0.579 1.00 96.31 91 LYS A C 1
ATOM 701 O O . LYS A 1 91 ? -5.769 4.137 -0.914 1.00 96.31 91 LYS A O 1
ATOM 706 N N . ALA A 1 92 ? -3.928 2.953 -0.414 1.00 97.88 92 ALA A N 1
ATOM 707 C CA . ALA A 1 92 ? -4.523 1.635 -0.591 1.00 97.88 92 ALA A CA 1
ATOM 708 C C . ALA A 1 92 ? -5.616 1.350 0.448 1.00 97.88 92 ALA A C 1
ATOM 710 O O . ALA A 1 92 ? -6.677 0.858 0.085 1.00 97.88 92 ALA A O 1
ATOM 711 N N . LEU A 1 93 ? -5.421 1.727 1.716 1.00 97.88 93 LEU A N 1
ATOM 712 C CA . LEU A 1 93 ? -6.463 1.617 2.741 1.00 97.88 93 LEU A C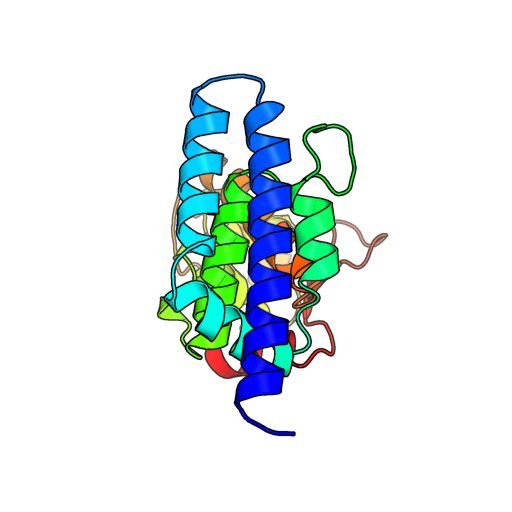A 1
ATOM 713 C C . LEU A 1 93 ? -7.701 2.453 2.385 1.00 97.88 93 LEU A C 1
ATOM 715 O O . LEU A 1 93 ? -8.822 1.975 2.532 1.00 97.88 93 LEU A O 1
ATOM 719 N N . PHE A 1 94 ? -7.523 3.669 1.859 1.00 96.62 94 PHE A N 1
ATOM 720 C CA . PHE A 1 94 ? -8.648 4.455 1.342 1.00 96.62 94 PHE A CA 1
ATOM 721 C C . PHE A 1 94 ? -9.307 3.798 0.125 1.00 96.62 94 PHE A C 1
ATOM 723 O O . PHE A 1 94 ? -10.532 3.766 0.054 1.00 96.62 94 PHE A O 1
ATOM 730 N N . ALA A 1 95 ? -8.528 3.234 -0.801 1.00 96.94 95 ALA A N 1
ATOM 731 C CA . ALA A 1 95 ? -9.062 2.507 -1.951 1.00 96.94 95 ALA A CA 1
ATOM 732 C C . ALA A 1 95 ? -9.918 1.307 -1.529 1.00 96.94 95 ALA A C 1
ATOM 734 O O . ALA A 1 95 ? -11.039 1.161 -2.013 1.00 96.94 95 ALA A O 1
ATOM 735 N N . LEU A 1 96 ? -9.432 0.513 -0.569 1.00 97.44 96 LEU A N 1
ATOM 736 C CA . LEU A 1 96 ? -10.157 -0.596 0.053 1.00 97.44 96 LEU A CA 1
ATOM 737 C C . LEU A 1 96 ? -11.454 -0.120 0.718 1.00 97.44 96 LEU A C 1
ATOM 739 O O . LEU A 1 96 ? -12.526 -0.649 0.437 1.00 97.44 96 LEU A O 1
ATOM 743 N N . ALA A 1 97 ? -11.381 0.922 1.548 1.00 96.50 97 ALA A N 1
ATOM 744 C CA . ALA A 1 97 ? -12.541 1.468 2.248 1.00 96.50 97 ALA A CA 1
ATOM 745 C C . ALA A 1 97 ? -13.601 2.071 1.304 1.00 96.50 97 ALA A C 1
ATOM 747 O O . ALA A 1 97 ? -14.801 2.046 1.595 1.00 96.50 97 ALA A O 1
ATOM 748 N N . LEU A 1 98 ? -13.182 2.644 0.178 1.00 95.06 98 LEU A N 1
ATOM 749 C CA . LEU A 1 98 ? -14.084 3.231 -0.815 1.00 95.06 98 LEU A CA 1
ATOM 750 C C . LEU A 1 98 ? -14.521 2.238 -1.892 1.00 95.06 98 LEU A C 1
ATOM 752 O O . LEU A 1 98 ? -15.378 2.584 -2.699 1.00 95.06 98 LEU A O 1
ATOM 756 N N . ASN A 1 99 ? -13.951 1.032 -1.906 1.00 95.12 99 ASN A N 1
ATOM 757 C CA . ASN A 1 99 ? -14.079 0.083 -3.004 1.00 95.12 99 ASN A CA 1
ATOM 758 C C . ASN A 1 99 ? -13.817 0.737 -4.378 1.00 95.12 99 ASN A C 1
ATOM 760 O O . ASN A 1 99 ? -14.629 0.643 -5.296 1.00 95.12 99 ASN A O 1
ATOM 764 N N . SER A 1 100 ? -12.711 1.478 -4.493 1.00 94.19 100 SER A N 1
ATOM 765 C CA . SER A 1 100 ? -12.413 2.284 -5.680 1.00 94.19 100 SER A CA 1
ATOM 766 C C . SER A 1 100 ? -10.957 2.167 -6.107 1.00 94.19 100 SER A C 1
ATOM 768 O O . SER A 1 100 ? -10.055 2.702 -5.454 1.00 94.19 100 SER A O 1
ATOM 770 N N . ARG A 1 101 ? -10.723 1.545 -7.272 1.00 92.81 101 ARG A N 1
ATOM 771 C CA . ARG A 1 101 ? -9.373 1.434 -7.852 1.00 92.81 101 ARG A CA 1
ATOM 772 C C . ARG A 1 101 ? -8.722 2.795 -8.129 1.00 92.81 101 ARG A C 1
ATOM 774 O O . ARG A 1 101 ? -7.506 2.940 -8.049 1.00 92.81 101 ARG A O 1
ATOM 781 N N . ALA A 1 102 ? -9.527 3.827 -8.395 1.00 90.06 102 ALA A N 1
ATOM 782 C CA . ALA A 1 102 ? -9.039 5.175 -8.689 1.00 90.06 102 ALA A CA 1
ATOM 783 C C . ALA A 1 102 ? -8.289 5.820 -7.507 1.00 90.06 102 ALA A C 1
ATOM 785 O O . ALA A 1 102 ? -7.525 6.761 -7.706 1.00 90.06 102 ALA A O 1
ATOM 786 N N . SER A 1 103 ? -8.486 5.315 -6.285 1.00 91.81 103 SER A N 1
ATOM 787 C CA . SER A 1 103 ? -7.788 5.798 -5.091 1.00 91.81 103 SER A CA 1
ATOM 788 C C . SER A 1 103 ? -6.385 5.204 -4.918 1.00 91.81 103 SER A C 1
ATOM 790 O O . SER A 1 103 ? -5.579 5.772 -4.175 1.00 91.81 103 SER A O 1
ATOM 792 N N . PHE A 1 104 ? -6.045 4.116 -5.621 1.00 94.06 104 PHE A N 1
ATOM 793 C CA . PHE A 1 104 ? -4.645 3.716 -5.764 1.00 94.06 104 PHE A CA 1
ATOM 794 C C . PHE A 1 104 ? -3.898 4.755 -6.606 1.00 94.06 104 PHE A C 1
ATOM 796 O O . PHE A 1 104 ? -4.444 5.356 -7.531 1.00 94.06 104 PHE A O 1
ATOM 803 N N . ASP A 1 105 ? -2.612 4.966 -6.324 1.00 93.25 105 ASP A N 1
ATOM 804 C CA . ASP A 1 105 ? -1.810 5.796 -7.216 1.00 93.25 105 ASP A CA 1
ATOM 805 C C . ASP A 1 105 ? -1.611 5.108 -8.579 1.00 93.25 105 ASP A C 1
ATOM 807 O O . ASP A 1 105 ? -1.634 3.882 -8.693 1.00 93.25 105 ASP A O 1
ATOM 811 N N . LYS A 1 106 ? -1.374 5.915 -9.616 1.00 94.06 106 LYS A N 1
ATOM 812 C CA . LYS A 1 106 ? -1.236 5.469 -11.010 1.00 94.06 106 LYS A CA 1
ATOM 813 C C . LYS A 1 106 ? -0.2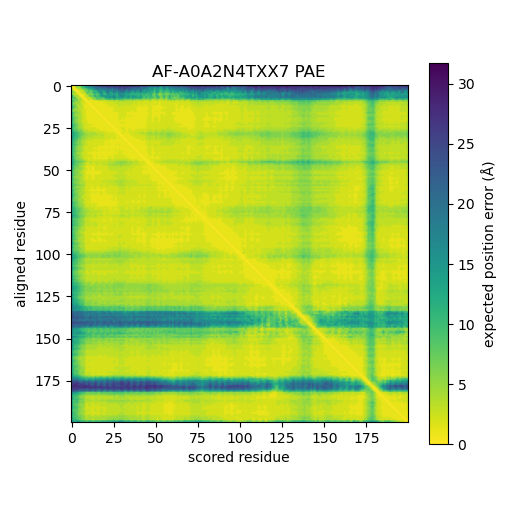26 4.330 -11.224 1.00 94.06 106 LYS A C 1
ATOM 815 O O . LYS A 1 106 ? -0.453 3.481 -12.079 1.00 94.06 106 LYS A O 1
ATOM 820 N N . TYR A 1 107 ? 0.865 4.285 -10.453 1.00 95.69 107 TYR A N 1
ATOM 821 C CA . TYR A 1 107 ? 1.871 3.230 -10.592 1.00 95.69 107 TYR A CA 1
ATOM 822 C C . TYR A 1 107 ? 1.368 1.916 -9.995 1.00 95.69 107 TYR A C 1
ATOM 824 O O . TYR A 1 107 ? 1.462 0.876 -10.643 1.00 95.69 107 TYR A O 1
ATOM 832 N N . SER A 1 108 ? 0.790 1.979 -8.790 1.00 96.75 108 SER A N 1
ATOM 833 C CA . SER A 1 108 ? 0.180 0.812 -8.143 1.00 96.75 108 SER A CA 1
ATOM 834 C C . SER A 1 108 ? -0.954 0.243 -8.992 1.00 96.75 108 SER A C 1
ATOM 836 O O . SER A 1 108 ? -1.006 -0.965 -9.175 1.00 96.75 108 SER A O 1
ATOM 838 N N . ASN A 1 109 ? -1.794 1.100 -9.583 1.00 96.06 109 ASN A N 1
ATOM 839 C CA . ASN A 1 109 ? -2.849 0.682 -10.509 1.00 96.06 109 ASN A CA 1
ATOM 840 C C . ASN A 1 109 ? -2.302 -0.146 -11.684 1.00 96.06 109 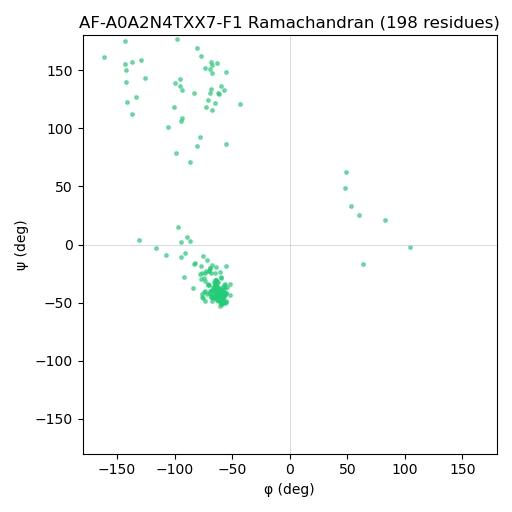ASN A C 1
ATOM 842 O O . ASN A 1 109 ? -2.805 -1.233 -11.947 1.00 96.06 109 ASN A O 1
ATOM 846 N N . SER A 1 110 ? -1.243 0.323 -12.354 1.00 95.81 110 SER A N 1
ATOM 847 C CA . SER A 1 110 ? -0.639 -0.417 -13.474 1.00 95.81 110 SER A CA 1
ATOM 848 C C . SER A 1 110 ? -0.083 -1.778 -13.039 1.00 95.81 110 SER A C 1
ATOM 850 O O . SER A 1 110 ? -0.284 -2.785 -13.715 1.00 95.81 110 SER A O 1
ATOM 852 N N . ILE A 1 111 ? 0.598 -1.825 -11.891 1.00 96.25 111 ILE A N 1
ATOM 853 C CA . ILE A 1 111 ? 1.182 -3.061 -11.353 1.00 96.25 111 ILE A CA 1
ATOM 854 C C . ILE A 1 111 ? 0.087 -4.057 -10.951 1.00 96.25 111 ILE A C 1
ATOM 856 O O . ILE A 1 111 ? 0.175 -5.229 -11.303 1.00 96.25 111 ILE A O 1
ATOM 860 N N . ILE A 1 112 ? -0.948 -3.604 -10.239 1.00 96.81 112 ILE A N 1
ATOM 861 C CA . ILE A 1 112 ? -2.043 -4.461 -9.766 1.00 96.81 112 ILE A CA 1
ATOM 862 C C . ILE A 1 112 ? -2.870 -4.984 -10.945 1.00 96.81 112 ILE A C 1
ATOM 864 O O . ILE A 1 112 ? -3.219 -6.160 -10.940 1.00 96.81 112 ILE A O 1
ATOM 868 N N . GLN A 1 113 ? -3.120 -4.168 -11.978 1.00 96.12 113 GLN A N 1
ATOM 869 C CA . GLN A 1 113 ? -3.814 -4.635 -13.182 1.00 96.12 113 GLN A CA 1
ATOM 870 C C . GLN A 1 113 ? -3.050 -5.783 -13.850 1.00 96.12 113 GLN A C 1
ATOM 872 O O . GLN A 1 113 ? -3.635 -6.817 -14.140 1.00 96.12 113 GLN A O 1
ATOM 877 N N . ASN A 1 114 ? -1.730 -5.651 -14.021 1.00 95.19 114 ASN A N 1
ATOM 878 C CA . ASN A 1 114 ? -0.919 -6.744 -14.565 1.00 95.19 114 ASN A CA 1
ATOM 879 C C . ASN A 1 114 ? -0.888 -7.972 -13.651 1.00 95.19 114 ASN A C 1
ATOM 881 O O . ASN A 1 114 ? -0.856 -9.092 -14.149 1.00 95.19 114 ASN A O 1
ATOM 885 N N . LEU A 1 115 ? -0.909 -7.784 -12.328 1.00 95.06 115 LEU 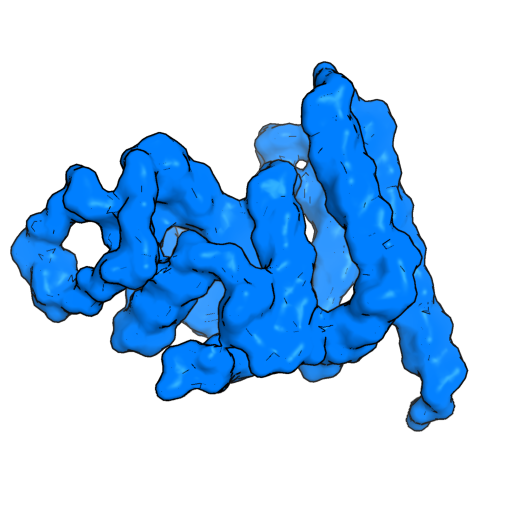A N 1
ATOM 886 C CA . LEU A 1 115 ? -1.000 -8.901 -11.390 1.00 95.06 115 LEU A CA 1
ATOM 887 C C . LEU A 1 115 ? -2.345 -9.631 -11.515 1.00 95.06 115 LEU A C 1
ATOM 889 O O . LEU A 1 115 ? -2.375 -10.849 -11.400 1.00 95.06 115 LEU A O 1
ATOM 893 N N . CYS A 1 116 ? -3.443 -8.916 -11.769 1.00 94.50 116 CYS A N 1
ATOM 894 C CA . CYS A 1 116 ? -4.749 -9.528 -12.029 1.00 94.50 116 CYS A CA 1
ATOM 895 C C . CYS A 1 116 ? -4.762 -10.275 -13.368 1.00 94.50 116 CYS A C 1
ATOM 897 O O . CYS A 1 116 ? -5.220 -11.412 -13.420 1.00 94.50 116 CYS A O 1
ATOM 899 N N . ASP A 1 117 ? -4.208 -9.685 -14.427 1.00 93.00 117 ASP A N 1
ATOM 900 C CA . ASP A 1 117 ? -4.167 -10.312 -15.753 1.00 93.00 117 ASP A CA 1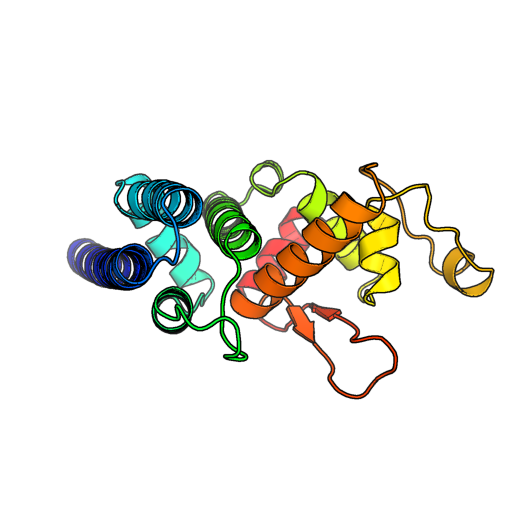
ATOM 901 C C . ASP A 1 117 ? -3.277 -11.576 -15.763 1.00 93.00 117 ASP A C 1
ATOM 903 O O . ASP A 1 117 ? -3.620 -12.567 -16.405 1.00 93.00 117 ASP A O 1
ATOM 907 N N . LEU A 1 118 ? -2.143 -11.565 -15.049 1.00 91.94 118 LEU A N 1
ATOM 908 C CA . LEU A 1 118 ? -1.118 -12.621 -15.122 1.00 91.94 118 LEU A CA 1
ATOM 909 C C . LEU A 1 118 ? -1.050 -13.545 -13.899 1.00 91.94 118 LEU A C 1
ATOM 911 O O . LEU A 1 118 ? -0.334 -14.543 -13.942 1.00 91.94 118 LEU A O 1
ATOM 915 N N . GLN A 1 119 ? -1.764 -13.226 -12.816 1.00 91.00 119 GLN A N 1
ATOM 916 C CA . GLN A 1 119 ? -1.828 -13.955 -11.533 1.00 91.00 119 GLN A CA 1
ATOM 917 C C . GLN A 1 119 ? -0.515 -14.035 -10.730 1.00 91.00 119 GLN A C 1
ATOM 919 O O . GLN A 1 119 ? -0.541 -14.289 -9.524 1.00 91.00 119 GLN A O 1
ATOM 924 N N . ASP A 1 120 ? 0.630 -13.762 -11.353 1.00 90.88 120 ASP A N 1
ATOM 925 C CA . ASP A 1 120 ? 1.924 -13.622 -10.701 1.00 90.88 120 ASP A CA 1
ATOM 926 C C . ASP A 1 120 ? 2.749 -12.496 -11.344 1.00 90.88 120 ASP A C 1
ATOM 928 O O . ASP A 1 120 ? 2.620 -12.204 -12.532 1.00 90.88 120 ASP A O 1
ATOM 932 N N . LEU A 1 121 ? 3.609 -11.843 -10.556 1.00 91.00 121 LEU A N 1
ATOM 933 C CA . LEU A 1 121 ? 4.613 -10.905 -11.064 1.00 91.00 121 LEU A CA 1
ATOM 934 C C . LEU A 1 121 ? 5.914 -11.047 -10.277 1.00 91.00 121 LEU A C 1
ATOM 936 O O . LEU A 1 121 ? 5.909 -11.160 -9.055 1.00 91.00 121 LEU A O 1
ATOM 940 N N . ASN A 1 122 ? 7.052 -10.976 -10.959 1.00 89.94 122 ASN A N 1
ATOM 941 C CA . ASN A 1 122 ? 8.360 -10.882 -10.313 1.00 89.94 122 ASN A CA 1
ATOM 942 C C . ASN A 1 122 ? 8.839 -9.417 -10.258 1.00 89.94 122 ASN A C 1
ATOM 944 O O . ASN A 1 122 ? 8.203 -8.517 -10.810 1.00 89.94 122 ASN A O 1
ATOM 948 N N . THR A 1 123 ? 9.991 -9.175 -9.627 1.00 87.75 123 THR A N 1
ATOM 949 C CA . THR A 1 123 ? 10.584 -7.826 -9.509 1.00 87.75 123 THR A CA 1
ATOM 950 C C . THR A 1 123 ? 10.776 -7.096 -10.846 1.00 87.75 123 THR A C 1
ATOM 952 O O . THR A 1 123 ? 10.640 -5.872 -10.904 1.00 87.75 123 THR A O 1
ATOM 955 N N . LYS A 1 124 ? 11.140 -7.816 -11.914 1.00 89.25 124 LYS A N 1
ATOM 956 C CA . LYS A 1 124 ? 11.360 -7.233 -13.244 1.00 89.25 124 LYS A CA 1
ATOM 957 C C . LYS A 1 124 ? 10.017 -6.875 -13.877 1.00 89.25 124 LYS A C 1
ATOM 959 O O . LYS A 1 124 ? 9.828 -5.719 -14.252 1.00 89.25 124 LYS A O 1
ATOM 964 N N . HIS A 1 125 ? 9.055 -7.798 -13.856 1.00 90.31 125 HIS A N 1
ATOM 965 C CA . HIS A 1 125 ? 7.708 -7.581 -14.383 1.00 90.31 125 HIS A CA 1
ATOM 966 C C . HIS A 1 125 ? 7.028 -6.365 -13.743 1.00 90.31 125 HIS A C 1
ATOM 968 O O . HIS A 1 125 ? 6.481 -5.529 -14.456 1.00 90.31 125 HIS A O 1
ATOM 974 N N . THR A 1 126 ? 7.132 -6.186 -12.421 1.00 91.00 126 THR A N 1
ATOM 975 C CA . THR A 1 126 ? 6.538 -5.014 -11.755 1.00 91.00 126 THR A CA 1
ATOM 976 C C . THR A 1 126 ? 7.150 -3.688 -12.202 1.00 91.00 126 THR A C 1
ATOM 978 O O . THR A 1 126 ? 6.451 -2.677 -12.245 1.00 91.00 126 THR A O 1
ATOM 981 N N . ARG A 1 127 ? 8.445 -3.657 -12.548 1.00 91.88 127 ARG A N 1
ATOM 982 C CA . ARG A 1 127 ? 9.084 -2.462 -13.124 1.00 91.88 127 ARG A CA 1
ATOM 983 C C . ARG A 1 127 ? 8.662 -2.262 -14.581 1.00 91.88 127 ARG A C 1
ATOM 985 O O . ARG A 1 127 ? 8.374 -1.132 -14.970 1.00 91.88 127 ARG A O 1
ATOM 992 N N . MET A 1 128 ? 8.578 -3.342 -15.358 1.00 90.94 128 MET A N 1
ATOM 993 C CA . MET A 1 128 ? 8.147 -3.310 -16.759 1.00 90.94 128 MET A CA 1
ATOM 994 C C . MET A 1 128 ? 6.725 -2.784 -16.912 1.00 90.94 128 MET A C 1
ATOM 996 O O . MET A 1 128 ? 6.485 -1.998 -17.822 1.00 90.94 128 MET A O 1
ATOM 1000 N N . SER A 1 129 ? 5.814 -3.121 -15.990 1.00 91.06 129 SER A N 1
ATOM 1001 C CA . SER A 1 129 ? 4.434 -2.613 -15.974 1.00 91.06 129 SER A CA 1
ATOM 1002 C C . SER A 1 129 ? 4.335 -1.082 -15.965 1.00 91.06 129 SER A C 1
ATOM 1004 O O . SER A 1 129 ? 3.262 -0.548 -16.245 1.00 91.06 129 SER A O 1
ATOM 1006 N N . ILE A 1 130 ? 5.405 -0.362 -15.609 1.00 93.88 130 ILE A N 1
ATO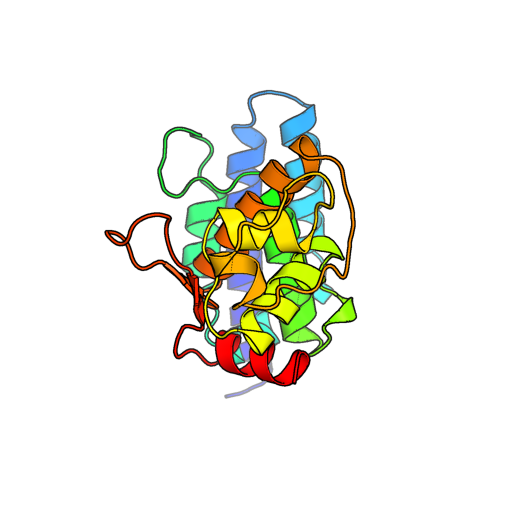M 1007 C CA . ILE A 1 130 ? 5.398 1.101 -15.469 1.00 93.88 130 ILE A CA 1
ATOM 1008 C C . ILE A 1 130 ? 6.549 1.819 -16.191 1.00 93.88 130 ILE A C 1
ATOM 1010 O O . ILE A 1 130 ? 6.679 3.033 -16.044 1.00 93.88 130 ILE A O 1
ATOM 1014 N N . CYS A 1 131 ? 7.401 1.113 -16.940 1.00 93.00 131 CYS A N 1
ATOM 1015 C CA . CYS A 1 131 ? 8.591 1.693 -17.567 1.00 93.00 131 CYS A CA 1
ATOM 1016 C C . CYS A 1 131 ? 8.837 1.119 -18.965 1.00 93.00 131 CYS A C 1
ATOM 1018 O O . CYS A 1 131 ? 9.030 -0.086 -19.120 1.00 93.00 131 CYS A O 1
ATOM 1020 N N . ASN A 1 132 ? 8.884 1.993 -19.973 1.00 87.62 132 ASN A N 1
ATOM 1021 C CA . ASN A 1 132 ? 9.148 1.605 -21.361 1.00 87.62 132 ASN A CA 1
ATOM 1022 C C . ASN A 1 132 ? 10.620 1.284 -21.640 1.00 87.62 132 ASN A C 1
ATOM 1024 O O . ASN A 1 132 ? 10.893 0.536 -22.568 1.00 87.62 132 ASN A O 1
ATOM 1028 N N . ALA A 1 133 ? 11.551 1.836 -20.855 1.00 86.88 133 ALA A N 1
ATOM 1029 C CA . ALA A 1 133 ? 12.988 1.620 -21.047 1.00 86.88 133 ALA A CA 1
ATOM 1030 C C . ALA A 1 133 ? 13.447 0.205 -20.650 1.00 86.88 133 ALA A C 1
ATOM 1032 O O . ALA A 1 133 ? 14.565 -0.185 -20.957 1.00 86.88 133 ALA A O 1
ATOM 1033 N N . ILE A 1 134 ? 12.599 -0.557 -19.950 1.00 83.56 134 ILE A N 1
ATOM 1034 C CA . ILE A 1 134 ? 12.892 -1.940 -19.574 1.00 83.56 134 ILE A CA 1
ATOM 1035 C C . ILE A 1 134 ? 12.303 -2.846 -20.649 1.00 83.56 134 ILE A C 1
ATOM 1037 O O . ILE A 1 134 ? 11.078 -2.963 -20.771 1.00 83.56 134 ILE A O 1
ATOM 1041 N N . GLU A 1 135 ? 13.188 -3.445 -21.436 1.00 79.50 135 GLU A N 1
ATOM 1042 C CA . GLU A 1 135 ? 12.844 -4.284 -22.579 1.00 79.50 135 GLU A CA 1
ATOM 1043 C C . GLU A 1 135 ? 12.291 -5.647 -22.161 1.00 79.50 135 GLU A C 1
ATOM 1045 O O . GLU A 1 135 ? 12.613 -6.174 -21.093 1.00 79.50 135 GLU A O 1
ATOM 1050 N N . PHE A 1 136 ? 11.445 -6.191 -23.035 1.00 76.00 136 PHE A N 1
ATOM 1051 C CA . PHE A 1 136 ? 10.969 -7.563 -22.950 1.00 76.00 136 PHE A CA 1
ATOM 1052 C C . PHE A 1 136 ? 11.992 -8.493 -23.582 1.00 76.00 136 PHE A C 1
ATOM 1054 O O . PHE A 1 136 ? 12.366 -8.280 -24.735 1.00 76.00 136 PHE A O 1
ATOM 1061 N N . ASP A 1 137 ? 12.365 -9.555 -22.880 1.00 77.88 137 ASP A N 1
ATOM 1062 C CA . ASP A 1 137 ? 12.928 -10.722 -23.556 1.00 77.88 137 ASP A CA 1
ATOM 1063 C C . ASP A 1 137 ? 11.815 -11.599 -24.164 1.00 77.88 137 ASP A C 1
ATOM 1065 O O . ASP A 1 137 ? 10.624 -11.391 -23.913 1.00 77.88 137 ASP A O 1
ATOM 1069 N N . GLU A 1 138 ? 12.186 -12.569 -25.003 1.00 66.25 138 GLU A N 1
ATOM 1070 C CA . GLU A 1 138 ? 11.226 -13.450 -25.687 1.00 66.25 138 GLU A CA 1
ATOM 1071 C C . GLU A 1 138 ? 10.297 -14.190 -24.707 1.00 66.25 138 GLU A C 1
ATOM 1073 O O . GLU A 1 138 ? 9.116 -14.371 -24.998 1.00 66.25 138 GLU A O 1
ATOM 1078 N N . LEU A 1 139 ? 10.782 -14.562 -23.515 1.00 70.31 139 LEU A N 1
ATOM 1079 C CA . LEU A 1 139 ? 9.981 -15.254 -22.496 1.00 70.31 139 LEU A CA 1
ATOM 1080 C C . LEU A 1 139 ? 8.939 -14.322 -21.861 1.00 70.31 139 LEU A C 1
ATOM 1082 O O . LEU A 1 139 ? 7.831 -14.746 -21.528 1.00 70.31 139 LEU A O 1
ATOM 1086 N N . GLU A 1 140 ? 9.272 -13.046 -21.702 1.00 66.25 140 GLU A N 1
ATOM 1087 C CA . GLU A 1 140 ? 8.357 -12.025 -21.195 1.00 66.25 140 GLU A CA 1
ATOM 1088 C C . GLU A 1 140 ? 7.352 -11.567 -22.247 1.00 66.25 140 GLU A C 1
ATOM 1090 O O . GLU A 1 140 ? 6.233 -11.217 -21.893 1.00 66.25 140 GLU A O 1
ATOM 1095 N N . GLN A 1 141 ? 7.692 -11.603 -23.537 1.00 61.03 141 GLN A N 1
ATOM 1096 C CA . GLN A 1 141 ? 6.710 -11.344 -24.597 1.00 61.03 141 GLN A CA 1
ATOM 1097 C C . GLN A 1 141 ? 5.594 -12.399 -24.596 1.00 61.03 141 GLN A C 1
ATOM 1099 O O . GLN A 1 141 ? 4.425 -12.058 -24.795 1.00 61.03 141 GLN A O 1
ATOM 1104 N N . VAL A 1 142 ? 5.935 -13.656 -24.281 1.00 60.19 142 VAL A N 1
ATOM 1105 C CA . VAL A 1 142 ? 4.964 -14.750 -24.095 1.00 60.19 142 VAL A CA 1
ATOM 1106 C C . VAL A 1 142 ? 4.041 -14.490 -22.891 1.00 60.19 142 VAL A C 1
ATOM 1108 O O . VAL A 1 142 ? 2.872 -14.871 -22.917 1.00 60.19 142 VAL A O 1
ATOM 1111 N N . ARG A 1 143 ? 4.518 -13.789 -21.852 1.00 69.50 143 ARG A N 1
ATOM 1112 C CA . ARG A 1 143 ? 3.714 -13.297 -20.719 1.00 69.50 143 ARG A CA 1
ATOM 1113 C C . ARG A 1 143 ? 3.360 -11.824 -20.927 1.00 69.50 143 ARG A C 1
ATOM 1115 O O . ARG A 1 143 ? 3.978 -10.956 -20.327 1.00 69.50 143 ARG A O 1
ATOM 1122 N N . THR A 1 144 ? 2.371 -11.528 -21.766 1.00 81.06 144 THR A N 1
ATOM 1123 C CA . THR A 1 144 ? 2.046 -10.159 -22.216 1.00 81.06 144 THR A CA 1
ATOM 1124 C C . THR A 1 144 ? 1.789 -9.151 -21.070 1.00 81.06 144 THR A C 1
ATOM 1126 O O . THR A 1 144 ? 0.644 -8.900 -20.695 1.00 81.06 144 THR A O 1
ATOM 1129 N N . ILE A 1 145 ? 2.845 -8.518 -20.535 1.00 86.31 145 ILE A N 1
ATOM 1130 C CA . ILE A 1 145 ? 2.747 -7.387 -19.595 1.00 86.31 145 ILE A CA 1
ATOM 1131 C C . ILE A 1 145 ? 2.262 -6.169 -20.373 1.00 86.31 145 ILE A C 1
ATOM 1133 O O . ILE A 1 145 ? 2.893 -5.722 -21.332 1.00 86.31 145 ILE A O 1
ATOM 1137 N N . LYS A 1 146 ? 1.164 -5.575 -19.923 1.00 85.88 146 LYS A N 1
ATOM 1138 C CA . LYS A 1 146 ? 0.631 -4.334 -20.482 1.00 85.88 146 LYS A CA 1
ATOM 1139 C C . LYS A 1 146 ? 1.162 -3.146 -19.692 1.00 85.88 146 LYS A C 1
ATOM 1141 O O . LYS A 1 146 ? 1.126 -3.120 -18.465 1.00 85.88 146 LYS A O 1
ATOM 1146 N N . ARG A 1 147 ? 1.634 -2.112 -20.382 1.00 83.75 147 ARG A N 1
ATOM 1147 C CA . ARG A 1 147 ? 2.091 -0.878 -19.728 1.00 83.75 147 ARG A CA 1
ATOM 1148 C C . ARG A 1 147 ? 0.958 0.137 -19.690 1.00 83.75 147 ARG A C 1
ATOM 1150 O O . ARG A 1 147 ? 0.636 0.736 -20.709 1.00 83.75 147 ARG A O 1
ATOM 1157 N N . TYR A 1 148 ? 0.372 0.349 -18.514 1.00 82.38 148 TYR A N 1
ATOM 1158 C CA . TYR A 1 148 ? -0.687 1.352 -18.317 1.00 82.38 148 TYR A CA 1
ATOM 1159 C C . TYR A 1 148 ? -0.151 2.696 -17.818 1.00 82.38 148 TYR A C 1
ATOM 1161 O O . TYR A 1 148 ? -0.869 3.695 -17.779 1.00 82.38 148 TYR A O 1
ATOM 1169 N N . HIS A 1 149 ? 1.122 2.738 -17.425 1.00 90.44 149 HIS A N 1
ATOM 1170 C CA . HIS A 1 149 ? 1.816 3.959 -17.057 1.00 90.44 149 HIS A CA 1
ATOM 1171 C C . HIS A 1 149 ? 3.270 3.90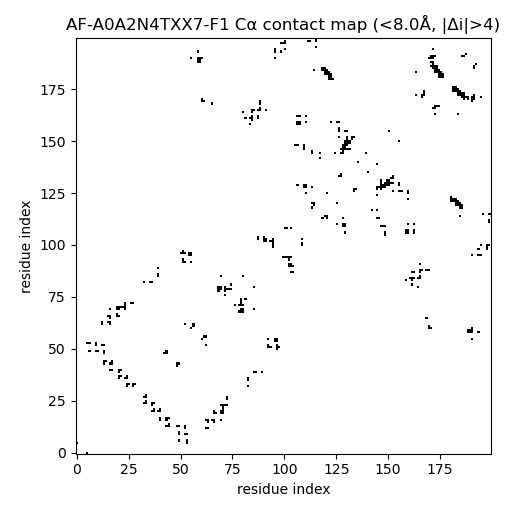8 -17.531 1.00 90.44 149 HIS A C 1
ATOM 1173 O O . HIS A 1 149 ? 3.822 2.823 -17.685 1.00 90.44 149 HIS A O 1
ATOM 1179 N N . ASN A 1 150 ? 3.895 5.066 -17.747 1.00 91.56 150 ASN A N 1
ATOM 1180 C CA . ASN A 1 150 ? 5.292 5.146 -18.166 1.00 91.56 150 ASN A CA 1
ATOM 1181 C C . ASN A 1 150 ? 6.048 6.193 -17.340 1.00 91.56 150 ASN A C 1
ATOM 1183 O O . ASN A 1 150 ? 5.620 7.345 -17.242 1.00 91.56 150 ASN A O 1
ATOM 1187 N N . CYS A 1 151 ? 7.172 5.797 -16.752 1.00 93.00 151 CYS A N 1
ATOM 1188 C CA . CYS A 1 151 ? 8.085 6.673 -16.026 1.00 93.00 151 CYS A CA 1
ATOM 1189 C C . CYS A 1 151 ? 9.553 6.286 -16.249 1.00 93.00 151 CYS A C 1
ATOM 1191 O O . CYS A 1 151 ? 9.859 5.290 -16.906 1.00 93.00 151 CYS A O 1
ATOM 1193 N N . SER A 1 152 ? 10.469 7.094 -15.703 1.00 94.12 152 SER A N 1
ATOM 1194 C CA . SER A 1 152 ? 11.903 6.797 -15.737 1.00 94.12 152 SER A CA 1
ATOM 1195 C C . SER A 1 152 ? 12.232 5.515 -14.972 1.00 94.12 152 SER A C 1
ATOM 1197 O O . SER A 1 152 ? 11.528 5.137 -14.034 1.00 94.12 152 SER A O 1
ATOM 1199 N N . GLU A 1 153 ? 13.353 4.883 -15.308 1.00 91.19 153 GLU A N 1
ATOM 1200 C CA . GLU A 1 153 ? 13.791 3.651 -14.652 1.00 91.19 153 GLU A CA 1
ATOM 1201 C C . GLU A 1 153 ? 14.008 3.824 -13.134 1.00 91.19 153 GLU A C 1
ATOM 1203 O O . GLU A 1 153 ? 13.611 2.965 -12.338 1.00 91.19 153 GLU A O 1
ATOM 1208 N N . SER A 1 154 ? 14.577 4.959 -12.715 1.00 92.62 154 SER A N 1
ATOM 1209 C CA . SER A 1 154 ? 14.781 5.293 -11.299 1.00 92.62 154 SER A CA 1
ATOM 1210 C C . SER A 1 154 ? 13.454 5.435 -10.544 1.00 92.62 154 SER A C 1
ATOM 1212 O O . SER A 1 154 ? 13.295 4.913 -9.433 1.00 92.62 154 SER A O 1
ATOM 1214 N N . THR A 1 155 ? 12.463 6.070 -11.177 1.00 94.25 155 THR A N 1
ATOM 1215 C CA . THR A 1 155 ? 11.100 6.163 -10.643 1.00 94.25 155 THR A CA 1
ATOM 1216 C C . THR A 1 155 ? 10.469 4.778 -10.578 1.00 94.25 155 THR A C 1
ATOM 1218 O O . THR A 1 155 ? 9.906 4.416 -9.547 1.00 94.25 155 THR A O 1
ATOM 1221 N N . ALA A 1 156 ? 10.606 3.971 -11.630 1.00 93.38 156 ALA A N 1
ATOM 1222 C CA . ALA A 1 156 ? 10.050 2.628 -11.700 1.00 93.38 156 ALA A CA 1
ATOM 1223 C C . ALA A 1 156 ? 10.595 1.716 -10.596 1.00 93.38 156 ALA A C 1
ATOM 1225 O O . ALA A 1 156 ? 9.825 0.985 -9.981 1.00 93.38 156 ALA A O 1
ATOM 1226 N N . SER A 1 157 ? 11.893 1.800 -10.284 1.00 91.19 157 SER A N 1
ATOM 1227 C CA . SER A 1 157 ? 12.503 1.061 -9.171 1.00 91.19 157 SER A CA 1
ATOM 1228 C C . SER A 1 157 ? 11.844 1.411 -7.828 1.00 91.19 157 SER A C 1
ATOM 1230 O O . SER A 1 157 ? 11.337 0.535 -7.122 1.00 91.19 157 SER A O 1
ATOM 1232 N N . THR A 1 158 ? 11.741 2.709 -7.522 1.00 93.81 158 THR A N 1
ATOM 1233 C CA . THR A 1 158 ? 11.132 3.197 -6.272 1.00 93.81 158 THR A CA 1
ATOM 1234 C C . THR A 1 158 ? 9.646 2.841 -6.180 1.00 93.81 158 THR A C 1
ATOM 1236 O O . THR A 1 158 ? 9.169 2.374 -5.142 1.00 93.81 158 THR A O 1
ATOM 1239 N N . GLN A 1 159 ? 8.897 3.046 -7.266 1.00 95.38 159 GLN A N 1
ATOM 1240 C CA . GLN A 1 159 ? 7.457 2.798 -7.315 1.00 95.38 159 GLN A CA 1
ATOM 1241 C C . GLN A 1 159 ? 7.136 1.304 -7.258 1.00 95.38 159 GLN A C 1
ATOM 1243 O O . GLN A 1 159 ? 6.220 0.918 -6.538 1.00 95.38 159 GLN A O 1
ATOM 1248 N N . SER A 1 160 ? 7.915 0.462 -7.940 1.00 93.31 160 SER A N 1
ATOM 1249 C CA . SER A 1 160 ? 7.808 -0.999 -7.872 1.00 93.31 160 SER A CA 1
ATOM 1250 C C . SER A 1 160 ? 8.050 -1.501 -6.448 1.00 93.31 160 SER A C 1
ATOM 1252 O O . SER A 1 160 ? 7.189 -2.168 -5.876 1.00 93.31 160 SER A O 1
ATOM 1254 N N . SER A 1 161 ? 9.172 -1.108 -5.834 1.00 92.69 161 SER A N 1
ATOM 1255 C CA . SER A 1 161 ? 9.532 -1.530 -4.475 1.00 92.69 161 SER A CA 1
ATOM 1256 C C . SER A 1 161 ? 8.479 -1.112 -3.443 1.00 92.69 161 SER A C 1
ATOM 1258 O O . SER A 1 161 ? 7.932 -1.948 -2.723 1.00 92.69 161 SER A O 1
ATOM 1260 N N . SER A 1 162 ? 8.096 0.169 -3.433 1.00 95.19 162 SER A N 1
ATOM 1261 C CA . SER A 1 162 ? 7.096 0.680 -2.487 1.00 95.19 162 SER A CA 1
ATOM 1262 C C . SER A 1 162 ? 5.694 0.096 -2.707 1.00 95.19 162 SER A C 1
ATOM 1264 O O . SER A 1 162 ? 4.968 -0.101 -1.733 1.00 95.19 162 SER A O 1
ATOM 1266 N N . THR A 1 163 ? 5.314 -0.227 -3.950 1.00 96.75 163 THR A N 1
ATOM 1267 C CA . THR A 1 163 ? 4.042 -0.915 -4.244 1.00 96.75 163 THR A CA 1
ATOM 1268 C C . THR A 1 163 ? 4.053 -2.338 -3.698 1.00 96.75 163 THR A C 1
ATOM 1270 O O . THR A 1 163 ? 3.110 -2.742 -3.025 1.00 96.75 163 THR A O 1
ATOM 1273 N N . ARG A 1 164 ? 5.140 -3.084 -3.911 1.00 93.94 164 ARG A N 1
ATOM 1274 C CA . ARG A 1 164 ? 5.279 -4.456 -3.403 1.00 93.94 164 ARG A CA 1
ATOM 1275 C C . ARG A 1 164 ? 5.278 -4.507 -1.879 1.00 93.94 164 ARG A C 1
ATOM 1277 O O . ARG A 1 164 ? 4.588 -5.344 -1.307 1.00 93.94 164 ARG A O 1
ATOM 1284 N N . MET A 1 165 ? 5.977 -3.579 -1.220 1.00 93.75 165 MET A N 1
ATOM 1285 C CA . MET A 1 165 ? 5.931 -3.445 0.241 1.00 93.75 165 MET A CA 1
ATOM 1286 C C . MET A 1 165 ? 4.514 -3.157 0.742 1.00 93.75 165 MET A C 1
ATOM 1288 O O . MET A 1 165 ? 4.076 -3.774 1.706 1.00 93.75 165 MET A O 1
ATOM 1292 N N . MET A 1 166 ? 3.787 -2.250 0.081 1.00 96.69 166 MET A N 1
ATOM 1293 C CA . MET A 1 166 ? 2.401 -1.932 0.428 1.00 96.69 166 MET A CA 1
ATOM 1294 C C . MET A 1 166 ? 1.485 -3.157 0.309 1.00 96.69 166 MET A C 1
ATOM 1296 O O . MET A 1 166 ? 0.771 -3.461 1.262 1.00 96.69 166 MET A O 1
ATOM 1300 N N . LEU A 1 167 ? 1.550 -3.897 -0.802 1.00 96.06 167 LEU A N 1
ATOM 1301 C CA . LEU A 1 167 ? 0.748 -5.109 -1.003 1.00 96.06 167 LEU A CA 1
ATOM 1302 C C . LEU A 1 167 ? 1.083 -6.204 0.021 1.00 96.06 167 LEU A C 1
ATOM 1304 O O . LEU A 1 167 ? 0.177 -6.862 0.531 1.00 96.06 167 LEU A O 1
ATOM 1308 N N . ASN A 1 168 ? 2.364 -6.366 0.361 1.00 93.81 168 ASN A N 1
ATOM 1309 C CA . ASN A 1 168 ? 2.819 -7.320 1.372 1.00 93.81 168 ASN A CA 1
ATOM 1310 C C . ASN A 1 168 ? 2.351 -6.934 2.786 1.00 93.81 168 ASN A C 1
ATOM 1312 O O . ASN A 1 168 ? 1.790 -7.758 3.501 1.00 93.81 168 ASN A O 1
ATOM 1316 N N . TYR A 1 169 ? 2.529 -5.676 3.202 1.00 94.19 169 TYR A N 1
ATOM 1317 C CA . TYR A 1 169 ? 2.138 -5.227 4.545 1.00 94.19 169 TYR A CA 1
ATOM 1318 C C . TYR A 1 169 ? 0.626 -5.159 4.761 1.00 94.19 169 TYR A C 1
ATOM 1320 O O . TYR A 1 169 ? 0.178 -5.246 5.901 1.00 94.19 169 TYR A O 1
ATOM 1328 N N . LEU A 1 170 ? -0.156 -5.038 3.689 1.00 96.19 170 LEU A N 1
ATOM 1329 C CA . LEU A 1 170 ? -1.613 -5.157 3.735 1.00 96.19 170 LEU A CA 1
ATOM 1330 C C . LEU A 1 170 ? -2.110 -6.603 3.596 1.00 96.19 170 LEU A C 1
ATOM 1332 O O . LEU A 1 170 ? -3.318 -6.816 3.557 1.00 96.19 170 LEU A O 1
ATOM 1336 N N . ASN A 1 171 ? -1.203 -7.583 3.514 1.00 94.75 171 ASN A N 1
ATOM 1337 C CA . ASN A 1 171 ? -1.519 -8.995 3.288 1.00 94.75 171 ASN A CA 1
ATOM 1338 C C . ASN A 1 171 ? -2.412 -9.221 2.046 1.00 94.75 171 ASN A C 1
ATOM 1340 O O . ASN A 1 171 ? -3.266 -10.107 2.017 1.00 94.75 171 ASN A O 1
ATOM 1344 N N . ILE A 1 172 ? -2.238 -8.375 1.024 1.00 96.25 172 ILE A N 1
ATOM 1345 C CA . ILE A 1 172 ? -2.903 -8.485 -0.282 1.00 96.25 172 ILE A CA 1
ATOM 1346 C C . ILE A 1 172 ? -2.116 -9.447 -1.172 1.00 96.25 172 ILE A C 1
ATOM 1348 O O . ILE A 1 172 ? -2.702 -10.225 -1.923 1.00 96.25 172 ILE A O 1
ATOM 1352 N N . CYS A 1 173 ? -0.785 -9.413 -1.080 1.00 94.25 173 CYS A N 1
ATOM 1353 C CA . CYS A 1 173 ? 0.085 -10.323 -1.810 1.00 94.25 173 CYS A CA 1
ATOM 1354 C C . CYS A 1 173 ? 1.040 -11.055 -0.875 1.00 94.25 173 CYS A C 1
ATOM 1356 O O . CYS A 1 173 ? 1.584 -10.461 0.054 1.00 94.25 173 CYS A O 1
ATOM 1358 N N . ALA A 1 174 ? 1.297 -12.321 -1.190 1.00 85.69 174 ALA A N 1
ATOM 1359 C CA . ALA A 1 174 ? 2.360 -13.107 -0.589 1.00 85.69 174 ALA A CA 1
ATOM 1360 C C . ALA A 1 174 ? 3.608 -13.064 -1.480 1.00 85.69 174 ALA A C 1
ATOM 1362 O O . ALA A 1 174 ? 3.513 -13.112 -2.711 1.00 85.69 174 ALA A O 1
ATOM 1363 N N . VAL A 1 175 ? 4.784 -13.005 -0.853 1.00 71.25 175 VAL A N 1
ATOM 1364 C CA . VAL A 1 175 ? 6.075 -13.153 -1.537 1.00 71.25 175 VAL A CA 1
ATOM 1365 C C . VAL A 1 175 ? 6.586 -14.570 -1.312 1.00 71.25 175 VAL A C 1
ATOM 1367 O O . VAL A 1 175 ? 6.867 -14.964 -0.179 1.00 71.25 175 VAL A O 1
ATOM 1370 N N . ALA A 1 176 ? 6.750 -15.335 -2.390 1.00 60.88 176 ALA A N 1
ATOM 1371 C CA . ALA A 1 176 ? 7.385 -16.646 -2.318 1.00 60.88 176 ALA A CA 1
ATOM 1372 C C . ALA A 1 176 ? 8.914 -16.478 -2.218 1.00 60.88 176 ALA A C 1
ATOM 1374 O O . ALA A 1 176 ? 9.605 -16.375 -3.234 1.00 60.88 176 ALA A O 1
ATOM 1375 N N . LYS A 1 177 ? 9.452 -16.441 -0.989 1.00 51.75 177 LYS A N 1
ATOM 1376 C CA . LYS A 1 177 ? 10.908 -16.432 -0.754 1.00 51.75 177 LYS A CA 1
ATOM 1377 C C . LYS A 1 177 ? 11.531 -17.731 -1.290 1.00 51.75 177 LYS A C 1
ATOM 1379 O O . LYS A 1 177 ? 11.055 -18.816 -0.973 1.00 51.75 177 LYS A O 1
ATOM 1384 N N . GLY A 1 178 ? 12.597 -17.622 -2.086 1.00 46.06 178 GLY A N 1
ATOM 1385 C CA . GLY A 1 178 ? 13.376 -18.771 -2.580 1.00 46.06 178 GLY A CA 1
ATOM 1386 C C . GLY A 1 178 ? 13.153 -19.167 -4.047 1.00 46.06 178 GLY A C 1
ATOM 1387 O O . GLY A 1 178 ? 13.851 -20.048 -4.542 1.00 46.06 178 GLY A O 1
ATOM 1388 N N . ARG A 1 179 ? 12.249 -18.506 -4.784 1.00 47.19 179 ARG A N 1
ATOM 1389 C CA . ARG A 1 179 ? 12.205 -18.583 -6.258 1.00 47.19 179 ARG A CA 1
ATOM 1390 C C . ARG A 1 179 ? 12.976 -17.397 -6.841 1.00 47.19 179 ARG A C 1
ATOM 1392 O O . ARG A 1 179 ? 12.820 -16.281 -6.349 1.00 47.19 179 ARG A O 1
ATOM 1399 N N . LYS A 1 180 ? 13.807 -17.624 -7.873 1.00 43.47 180 LYS A N 1
ATOM 1400 C CA . LYS A 1 180 ? 14.524 -16.553 -8.598 1.00 43.47 180 LYS A CA 1
ATOM 1401 C C . LYS A 1 180 ? 13.554 -15.381 -8.855 1.00 43.47 180 LYS A C 1
ATOM 1403 O O . LYS A 1 180 ? 12.528 -15.581 -9.498 1.00 43.47 180 LYS A O 1
ATOM 1408 N N . ASN A 1 181 ? 13.893 -14.188 -8.356 1.00 56.56 181 ASN A N 1
ATOM 1409 C CA . ASN A 1 181 ? 13.201 -12.900 -8.554 1.00 56.56 181 ASN A CA 1
ATOM 1410 C C . ASN A 1 181 ? 11.978 -12.542 -7.673 1.00 56.56 181 ASN A C 1
ATOM 1412 O O . ASN A 1 181 ? 11.243 -11.625 -8.056 1.00 56.56 181 ASN A O 1
ATOM 1416 N N . ASP A 1 182 ? 11.801 -13.148 -6.489 1.00 74.94 182 ASP A N 1
ATOM 1417 C CA . ASP A 1 182 ? 10.789 -12.758 -5.478 1.00 74.94 182 ASP A CA 1
ATOM 1418 C C . ASP A 1 182 ? 9.378 -12.588 -6.072 1.00 74.94 182 ASP A C 1
ATOM 1420 O O . ASP A 1 182 ? 8.805 -11.494 -6.103 1.00 74.94 182 ASP A O 1
ATOM 1424 N N . VAL A 1 183 ? 8.821 -13.672 -6.605 1.00 86.88 183 VAL A N 1
ATOM 1425 C CA . VAL A 1 183 ? 7.486 -13.647 -7.215 1.00 86.88 183 VAL A CA 1
ATOM 1426 C C . VAL A 1 183 ? 6.437 -13.249 -6.171 1.00 86.88 183 VAL A C 1
ATOM 1428 O O . VAL A 1 183 ? 6.383 -13.829 -5.083 1.00 86.88 183 VAL A O 1
ATOM 1431 N N . MET A 1 184 ? 5.608 -12.263 -6.515 1.00 91.31 184 MET A N 1
ATOM 1432 C CA . MET A 1 184 ? 4.411 -11.897 -5.770 1.00 91.31 184 MET A CA 1
ATOM 1433 C C . MET A 1 184 ? 3.172 -12.495 -6.434 1.00 91.31 184 MET A C 1
ATOM 1435 O O . MET A 1 184 ? 3.043 -12.485 -7.658 1.00 91.31 184 MET A O 1
ATOM 1439 N N . THR A 1 185 ? 2.265 -12.991 -5.603 1.00 93.75 185 THR A N 1
ATOM 1440 C CA . THR A 1 185 ? 0.954 -13.537 -5.985 1.00 93.75 185 THR A CA 1
ATOM 1441 C C . THR A 1 185 ? -0.086 -13.018 -5.002 1.00 93.75 185 THR A C 1
ATOM 1443 O O . THR A 1 185 ? 0.279 -12.625 -3.889 1.00 93.75 185 THR A O 1
ATOM 1446 N N . PHE A 1 186 ? -1.363 -12.984 -5.384 1.00 95.88 186 PHE A N 1
ATOM 1447 C CA . PHE A 1 186 ? -2.422 -12.651 -4.430 1.00 95.88 186 PHE A CA 1
ATOM 1448 C C . PHE A 1 186 ? -2.442 -13.653 -3.271 1.00 95.88 186 PHE A C 1
ATOM 1450 O O . PHE A 1 186 ? -2.312 -14.859 -3.474 1.00 95.88 186 PHE A O 1
ATOM 1457 N N . ALA A 1 187 ? -2.579 -13.140 -2.051 1.00 94.94 187 ALA A N 1
ATOM 1458 C CA . ALA A 1 187 ? -2.822 -13.966 -0.877 1.00 94.94 187 ALA A CA 1
ATOM 1459 C C . ALA A 1 187 ? -4.295 -14.414 -0.839 1.00 94.94 187 ALA A C 1
ATOM 1461 O O . ALA A 1 187 ? -5.154 -13.795 -1.465 1.00 94.94 187 ALA A O 1
ATOM 1462 N N . ASP A 1 188 ? -4.612 -15.450 -0.062 1.00 94.31 188 ASP A N 1
ATOM 1463 C CA . ASP A 1 188 ? -6.004 -15.842 0.192 1.00 94.31 188 ASP A CA 1
ATOM 1464 C C . ASP A 1 188 ? -6.577 -15.055 1.382 1.00 94.31 188 ASP A C 1
ATOM 1466 O O . ASP A 1 188 ? -6.738 -15.572 2.485 1.00 94.31 188 ASP A O 1
ATOM 1470 N N . THR A 1 189 ? -6.822 -13.759 1.175 1.00 96.00 189 THR A N 1
ATOM 1471 C CA . THR A 1 189 ? -7.378 -12.850 2.194 1.00 96.00 189 THR A CA 1
ATOM 1472 C C . THR A 1 189 ? -8.579 -12.081 1.659 1.00 96.00 189 THR A C 1
ATOM 1474 O O . THR A 1 189 ? -8.746 -11.915 0.447 1.00 96.00 189 THR A O 1
ATOM 1477 N N . LEU A 1 190 ? -9.430 -11.568 2.557 1.00 97.19 190 LEU A N 1
ATOM 1478 C CA . LEU A 1 190 ? -10.565 -10.727 2.157 1.00 97.19 190 LEU A CA 1
ATOM 1479 C C . LEU A 1 190 ? -10.104 -9.448 1.447 1.00 97.19 190 LEU A C 1
ATOM 1481 O O . LEU A 1 190 ? -10.696 -9.055 0.442 1.00 97.19 190 LEU A O 1
ATOM 1485 N N . ALA A 1 191 ? -9.014 -8.833 1.915 1.00 96.94 191 ALA A N 1
ATOM 1486 C CA . ALA A 1 191 ? -8.412 -7.679 1.256 1.00 96.94 191 ALA A CA 1
ATOM 1487 C C . ALA A 1 191 ? -7.921 -8.010 -0.165 1.00 96.94 191 ALA A C 1
ATOM 1489 O O . ALA A 1 191 ? -8.175 -7.234 -1.086 1.00 96.94 191 ALA A O 1
ATOM 1490 N N . ALA A 1 192 ? -7.273 -9.163 -0.371 1.00 97.25 192 ALA A N 1
ATOM 1491 C CA . ALA A 1 192 ? -6.825 -9.593 -1.695 1.00 97.25 192 ALA A CA 1
ATOM 1492 C C . ALA A 1 192 ? -7.998 -9.809 -2.661 1.00 97.25 192 ALA A C 1
ATOM 1494 O O . ALA A 1 192 ? -8.001 -9.242 -3.753 1.00 97.25 192 ALA A O 1
ATOM 1495 N N . LYS A 1 193 ? -9.039 -10.527 -2.222 1.00 96.94 193 LYS A N 1
ATOM 1496 C CA . LYS A 1 193 ? -10.265 -10.762 -3.005 1.00 96.94 193 LYS A CA 1
ATOM 1497 C C . LYS A 1 193 ? -10.967 -9.458 -3.378 1.00 96.94 193 LYS A C 1
ATOM 1499 O O . LYS A 1 193 ? -11.432 -9.299 -4.509 1.00 96.94 193 LYS A O 1
ATOM 1504 N N . GLN A 1 194 ? -11.010 -8.501 -2.449 1.00 97.00 194 GLN A N 1
ATOM 1505 C CA . GLN A 1 194 ? -11.560 -7.175 -2.710 1.00 97.00 194 GLN A CA 1
ATOM 1506 C C . GLN A 1 194 ? -10.755 -6.446 -3.792 1.00 97.00 194 GLN A C 1
ATOM 1508 O O . GLN A 1 194 ? -11.349 -5.890 -4.713 1.00 97.00 194 GLN A O 1
ATOM 1513 N N . VAL A 1 195 ? -9.419 -6.468 -3.718 1.00 97.31 195 VAL A N 1
ATOM 1514 C CA . VAL A 1 195 ? -8.564 -5.871 -4.756 1.00 97.31 195 VAL A CA 1
ATOM 1515 C C . VAL A 1 195 ? -8.788 -6.554 -6.100 1.00 97.31 195 VAL A C 1
ATOM 1517 O O . VAL A 1 195 ? -9.021 -5.857 -7.076 1.00 97.31 195 VAL A O 1
ATOM 1520 N N . GLN A 1 196 ? -8.800 -7.884 -6.164 1.00 96.25 196 GLN A N 1
ATOM 1521 C CA . GLN A 1 196 ? -9.071 -8.602 -7.415 1.00 96.25 196 GLN A CA 1
ATOM 1522 C C . GLN A 1 196 ? -10.422 -8.192 -8.018 1.00 96.25 196 GLN A C 1
ATOM 1524 O O . GLN A 1 196 ? -10.500 -7.915 -9.207 1.00 96.25 196 GLN A O 1
ATOM 1529 N N . THR A 1 197 ? -11.459 -8.044 -7.190 1.00 95.38 197 THR A N 1
ATOM 1530 C CA . THR A 1 197 ? -12.790 -7.591 -7.631 1.00 95.38 197 THR A CA 1
ATOM 1531 C C . THR A 1 197 ? -12.782 -6.157 -8.172 1.00 95.38 197 THR A C 1
ATOM 1533 O O . THR A 1 197 ? -13.515 -5.855 -9.103 1.00 95.38 197 THR A O 1
ATOM 1536 N N . MET A 1 198 ? -11.957 -5.256 -7.625 1.00 95.50 198 MET A N 1
ATOM 1537 C CA . MET A 1 198 ? -11.847 -3.876 -8.127 1.00 95.50 198 MET A CA 1
ATOM 1538 C C . MET A 1 198 ? -11.194 -3.772 -9.514 1.00 95.50 198 MET A C 1
ATOM 1540 O O . MET A 1 198 ? -11.310 -2.724 -10.156 1.00 95.50 198 MET A O 1
ATOM 1544 N N . PHE A 1 199 ? -10.441 -4.795 -9.922 1.00 93.81 199 PHE A N 1
ATOM 1545 C CA . PHE A 1 199 ? -9.636 -4.815 -11.149 1.00 93.81 199 PHE A CA 1
ATOM 1546 C C . PHE A 1 199 ? -10.101 -5.865 -12.173 1.00 93.81 199 PHE A C 1
ATOM 1548 O O . PHE A 1 199 ? -9.522 -5.918 -13.262 1.00 93.81 199 PHE A O 1
ATOM 1555 N N . ALA A 1 200 ? -11.116 -6.663 -11.825 1.00 83.19 200 ALA A N 1
ATOM 1556 C CA . ALA A 1 200 ? -11.868 -7.529 -12.731 1.00 83.19 200 ALA A CA 1
ATOM 1557 C C . ALA A 1 200 ? -12.806 -6.700 -13.622 1.00 83.19 200 ALA A C 1
ATOM 1559 O O . ALA A 1 200 ? -12.925 -7.054 -14.815 1.00 83.19 200 ALA A O 1
#

pLDDT: mean 90.32, std 11.32, range [43.47, 98.5]

Organism: Ralstonia pickettii (NCBI:txid329)

Nearest PDB structures (foldseek):
  5j0l-assembly2_D  TM=4.084E-01  e=3.692E+00  synthetic construct
  4grv-assembly1_A  TM=1.663E-01  e=1.863E-01  Rattus norvegicus

Foldseek 3Di:
DDPVVLLVVLVVLLVLLLVLLVLLLVVAPDPVRNVLSVVLSVLSVDPLVSLLSSQVVVQVFDSVLVSVLSNDNDPVDPSHQPSLLSVQLSLLSSCSSVLALVSGPQLLSLQLLLCLVQQKDFLLLSLVSAAPVRDDDPVVVVSDRHNSHHDDSVVSNVSSVSSVSSCVSRQQWDFDPPPPGGMIGGHPTSSVVSSSVSND